Protein AF-A0A1Y2DV19-F1 (afdb_monomer)

Foldseek 3Di:
DDDDDPDDDDPVNDDDPVDDKDKAPKDWDWKWFFDPDPDTDIDTRDAAAADDDDPDDDDADFDAFKDFPAQVCVVVAAAADDDPDDWDWDWDDDPPDIDTDTPYHRGMDGQPPPHGDGRVCSVQVTWMKTWMWIDIPNDIDTDIDTFSHFYPDPPDPPDPDPDPDVDDDPDDPVGTDDDDD

Solvent-accessible surface area (backbone atoms only — not comparable to full-atom values): 12052 Å² total; per-residue (Å²): 134,84,89,77,83,88,77,84,88,54,80,86,73,65,73,87,82,82,73,88,73,64,81,40,79,75,38,84,75,53,32,30,29,69,50,98,59,99,57,96,42,74,42,76,77,48,75,54,52,71,64,72,81,71,96,59,95,72,88,76,63,67,40,67,46,82,43,65,76,30,66,71,32,56,79,54,77,67,67,77,68,68,96,90,56,94,78,51,69,49,79,47,77,57,91,96,44,76,46,78,47,67,67,54,24,46,17,60,46,70,45,50,100,86,57,86,89,52,41,50,68,70,65,58,85,65,65,23,36,42,33,33,37,31,32,44,86,93,42,80,45,80,50,75,47,79,39,67,17,28,51,79,66,87,86,58,79,91,66,96,63,92,71,86,61,101,61,82,83,84,70,60,81,88,33,58,37,85,84,86,118

Secondary structure (DSSP, 8-state):
----------GGG----------EEEEEEEEEEEE-SSS-EEESS--PPBP---SS--PPPPP-EEE-SSTTGGGS--S---TTS--EEEEEEETTEEEEEEE-----EEE-TT----SHHHH----EEEEEEEEETTEEEEEEEEE-EE---TTS---------SS-----GGGEE----

Sequence (181 aa):
MALTTMATISRRDMQDNGLIVNITDVKHLISYSWIKSSTPIIAVPDIPPKWFPPPVARRLPKDSGLVYIAQDAARHPESPLEPCSVFTINVEVVGSTVFFYRTETKTQELIAPREWKGFGHEFEKATHYWIVLYRFGGLSFIVRYKVDGYIDDINKPTGSKLVIREQGYDMPLGTTLEIKT

Organism: NCBI:txid1141098

Mean predicted aligned error: 12.0 Å

Nearest PDB structures (foldseek):
  5btb-assembly2_A  TM=5.711E-01  e=1.717E-01  Eremothecium gossypii ATCC 10895
  3fqj-assembly1_A  TM=5.302E-01  e=1.159E+00  Mus musculus
  5bud-assembly1_A  TM=7.674E-01  e=1.097E+00  Candida albicans SC5314
  6aix-assembly1_A  TM=5.514E-01  e=1.894E+00  Mus musculus
  6aiy-assembly1_A  TM=5.336E-01  e=2.775E+00  Mus musculus

Structure (mmCIF, N/CA/C/O backbone):
data_AF-A0A1Y2DV19-F1
#
_entry.id   AF-A0A1Y2DV19-F1
#
loop_
_atom_site.group_PDB
_atom_site.id
_atom_site.type_symbol
_atom_site.label_atom_id
_atom_site.label_alt_id
_atom_site.label_comp_id
_atom_site.label_asym_id
_atom_site.label_entity_id
_atom_site.label_seq_id
_atom_site.pdbx_PDB_ins_code
_atom_site.Cartn_x
_atom_site.Cartn_y
_atom_site.Cartn_z
_atom_site.occupancy
_atom_site.B_iso_or_equiv
_atom_site.auth_seq_id
_atom_site.auth_comp_id
_atom_site.auth_asym_id
_atom_site.auth_atom_id
_atom_site.pdbx_PDB_model_num
ATOM 1 N N . MET A 1 1 ? 4.002 23.051 21.636 1.00 47.72 1 MET A N 1
ATOM 2 C CA . MET A 1 1 ? 3.076 22.261 22.482 1.00 47.72 1 MET A CA 1
ATOM 3 C C . MET A 1 1 ? 3.789 20.976 22.874 1.00 47.72 1 MET A C 1
ATOM 5 O O . MET A 1 1 ? 4.628 20.537 22.097 1.00 47.72 1 MET A O 1
ATOM 9 N N . ALA A 1 2 ? 3.529 20.415 24.056 1.00 49.75 2 ALA A N 1
ATOM 10 C CA . ALA A 1 2 ? 4.116 19.131 24.450 1.00 49.75 2 ALA A CA 1
ATOM 11 C C . ALA A 1 2 ? 3.374 17.968 23.768 1.00 49.75 2 ALA A C 1
ATOM 13 O O . ALA A 1 2 ? 2.164 18.059 23.563 1.00 49.75 2 ALA A O 1
ATOM 14 N N . LEU A 1 3 ? 4.085 16.888 23.429 1.00 69.50 3 LEU A N 1
ATOM 15 C CA . LEU A 1 3 ? 3.451 15.646 22.985 1.00 69.50 3 LEU A CA 1
ATOM 16 C C . LEU A 1 3 ? 2.824 14.949 24.201 1.00 69.50 3 LEU A C 1
ATOM 18 O O . LEU A 1 3 ? 3.536 14.613 25.147 1.00 69.50 3 LEU A O 1
ATOM 22 N N . THR A 1 4 ? 1.516 14.698 24.162 1.00 81.69 4 THR A N 1
ATOM 23 C CA . THR A 1 4 ? 0.828 13.888 25.176 1.00 81.69 4 THR A CA 1
ATOM 24 C C . THR A 1 4 ? 0.645 12.472 24.646 1.00 81.69 4 THR A C 1
ATOM 26 O O . THR A 1 4 ? -0.155 12.242 23.740 1.00 81.69 4 THR A O 1
ATOM 29 N N . THR A 1 5 ? 1.367 11.508 25.214 1.00 86.19 5 THR A N 1
ATOM 30 C CA . THR A 1 5 ? 1.174 10.086 24.902 1.00 86.19 5 THR A CA 1
ATOM 31 C C . THR A 1 5 ? -0.173 9.617 25.449 1.00 86.19 5 THR A C 1
ATOM 33 O O . THR A 1 5 ? -0.350 9.549 26.662 1.00 86.19 5 THR A O 1
ATOM 36 N N . MET A 1 6 ? -1.122 9.278 24.570 1.00 86.50 6 MET A N 1
ATOM 37 C CA . MET A 1 6 ? -2.428 8.737 24.982 1.00 86.50 6 MET A CA 1
ATOM 38 C C . MET A 1 6 ? -2.334 7.300 25.507 1.00 86.50 6 MET A C 1
ATOM 40 O O . MET A 1 6 ? -2.987 6.956 26.486 1.00 86.50 6 MET A O 1
ATOM 44 N N . ALA A 1 7 ? -1.541 6.458 24.842 1.00 89.44 7 ALA A N 1
ATOM 45 C CA . ALA A 1 7 ? -1.328 5.064 25.203 1.00 89.44 7 ALA A CA 1
ATOM 46 C C . ALA A 1 7 ? 0.010 4.568 24.641 1.00 89.44 7 ALA A C 1
ATOM 48 O O . ALA A 1 7 ? 0.464 5.037 23.597 1.00 89.44 7 ALA A O 1
ATOM 49 N N . THR A 1 8 ? 0.596 3.576 25.308 1.00 89.56 8 THR A N 1
ATOM 50 C CA . THR A 1 8 ? 1.750 2.814 24.818 1.00 89.56 8 THR A CA 1
ATOM 51 C C . THR A 1 8 ? 1.345 1.349 24.790 1.00 89.56 8 THR A C 1
ATOM 53 O O . THR A 1 8 ? 0.963 0.813 25.825 1.00 89.56 8 THR A O 1
ATOM 56 N N . ILE A 1 9 ? 1.435 0.705 23.626 1.00 88.06 9 ILE A N 1
ATOM 57 C CA . ILE A 1 9 ? 1.154 -0.727 23.465 1.00 88.06 9 ILE A CA 1
ATOM 58 C C . ILE A 1 9 ? 2.495 -1.446 23.310 1.00 88.06 9 ILE A C 1
ATOM 60 O O . ILE A 1 9 ? 3.235 -1.193 22.358 1.00 88.06 9 ILE A O 1
ATOM 64 N N . SER A 1 10 ? 2.838 -2.327 24.247 1.00 88.06 10 SER A N 1
ATOM 65 C CA . SER A 1 10 ? 4.016 -3.185 24.150 1.00 88.06 10 SER A CA 1
ATOM 66 C C . SER A 1 10 ? 3.685 -4.477 23.409 1.00 88.06 10 SER A C 1
ATOM 68 O O . SER A 1 10 ? 2.596 -5.029 23.537 1.00 88.06 10 SER A O 1
ATOM 70 N N . ARG A 1 11 ? 4.681 -5.063 22.732 1.00 81.19 11 ARG A N 1
ATOM 71 C CA . ARG A 1 11 ? 4.589 -6.437 22.200 1.00 81.19 11 ARG A CA 1
ATOM 72 C C . ARG A 1 11 ? 4.214 -7.460 23.286 1.00 81.19 11 ARG A C 1
ATOM 74 O O . ARG A 1 11 ? 3.606 -8.471 22.972 1.00 81.19 11 ARG A O 1
ATOM 81 N N . ARG A 1 12 ? 4.573 -7.199 24.550 1.00 87.12 12 ARG A N 1
ATOM 82 C CA . ARG A 1 12 ? 4.234 -8.054 25.705 1.00 87.12 12 ARG A CA 1
ATOM 83 C C . ARG A 1 12 ? 2.754 -8.003 26.097 1.00 87.12 12 ARG A C 1
ATOM 85 O O . ARG A 1 12 ? 2.289 -8.928 26.750 1.00 87.12 12 ARG A O 1
ATOM 92 N N . ASP A 1 13 ? 2.039 -6.961 25.682 1.00 85.88 13 ASP A N 1
ATOM 93 C CA . ASP A 1 13 ? 0.615 -6.776 25.979 1.00 85.88 13 ASP A CA 1
ATOM 94 C C . ASP A 1 13 ? -0.268 -7.467 24.920 1.00 85.88 13 ASP A C 1
ATOM 96 O O . ASP A 1 13 ? -1.476 -7.609 25.097 1.00 85.88 13 ASP A O 1
ATOM 100 N N . MET A 1 14 ? 0.335 -7.922 23.814 1.00 79.94 14 MET A N 1
ATOM 101 C CA . MET A 1 14 ? -0.336 -8.664 22.749 1.00 79.94 14 MET A CA 1
ATOM 102 C C . MET A 1 14 ? -0.500 -10.134 23.150 1.00 79.94 14 MET A C 1
ATOM 104 O O . MET A 1 14 ? 0.421 -10.936 22.997 1.00 79.94 14 MET A O 1
ATOM 108 N N . GLN A 1 15 ? -1.684 -10.487 23.645 1.00 80.25 15 GLN A N 1
ATOM 109 C CA . GLN A 1 15 ? -2.084 -11.877 23.865 1.00 80.25 15 GLN A CA 1
ATOM 110 C C . GLN A 1 15 ? -2.788 -12.419 22.616 1.00 80.25 15 GLN A C 1
ATOM 112 O O . GLN A 1 15 ? -3.650 -11.749 22.044 1.00 80.25 15 GLN A O 1
ATOM 117 N N . ASP A 1 16 ? -2.423 -13.630 22.191 1.00 80.50 16 ASP A N 1
ATOM 118 C CA . ASP A 1 16 ? -3.201 -14.362 21.194 1.00 80.50 16 ASP A CA 1
ATOM 119 C C . ASP A 1 16 ? -4.417 -14.988 21.884 1.00 80.50 16 ASP A C 1
ATOM 121 O O . ASP A 1 16 ? -4.298 -15.935 22.661 1.00 80.50 16 ASP A O 1
ATOM 125 N N . ASN A 1 17 ? -5.594 -14.432 21.603 1.00 79.88 17 ASN A N 1
ATOM 126 C CA . ASN A 1 17 ? -6.862 -14.900 22.159 1.00 79.88 17 ASN A CA 1
ATOM 127 C C . ASN A 1 17 ? -7.439 -16.113 21.397 1.00 79.88 17 ASN A C 1
ATOM 129 O O . ASN A 1 17 ? -8.574 -16.505 21.662 1.00 79.88 17 ASN A O 1
ATOM 133 N N . GLY A 1 18 ? -6.724 -16.666 20.406 1.00 78.81 18 GLY A N 1
ATOM 134 C CA . GLY A 1 18 ? -7.198 -17.769 19.560 1.00 78.81 18 GLY A CA 1
ATOM 135 C C . GLY A 1 18 ? -8.369 -17.396 18.640 1.00 78.81 18 GLY A C 1
ATOM 136 O O . GLY A 1 18 ? -8.990 -18.267 18.030 1.00 78.81 18 GLY A O 1
ATOM 137 N N . LEU A 1 19 ? -8.700 -16.104 18.545 1.00 82.06 19 LEU A N 1
ATOM 138 C CA . LEU A 1 19 ? -9.787 -15.596 17.716 1.00 82.06 19 LEU A CA 1
ATOM 139 C C . LEU A 1 19 ? -9.355 -15.575 16.249 1.00 82.06 19 LEU A C 1
ATOM 141 O O . LEU A 1 19 ? -8.609 -14.698 15.817 1.00 82.06 19 LEU A O 1
ATOM 145 N N . ILE A 1 20 ? -9.874 -16.520 15.466 1.00 84.69 20 ILE A N 1
ATOM 146 C CA . ILE A 1 20 ? -9.698 -16.532 14.013 1.00 84.69 20 ILE A CA 1
ATOM 147 C C . ILE A 1 20 ? -10.530 -15.392 13.415 1.00 84.69 20 ILE A C 1
ATOM 149 O O . ILE A 1 20 ? -11.759 -15.459 13.362 1.00 84.69 20 ILE A O 1
ATOM 153 N N . VAL A 1 21 ? -9.851 -14.340 12.957 1.00 88.12 21 VAL A N 1
ATOM 154 C CA . VAL A 1 21 ? -10.462 -13.200 12.267 1.00 88.12 21 VAL A CA 1
ATOM 155 C C . VAL A 1 21 ? -10.082 -13.250 10.792 1.00 88.12 21 VAL A C 1
ATOM 157 O O . VAL A 1 21 ? -8.914 -13.111 10.439 1.00 88.12 21 VAL A O 1
ATOM 160 N N . ASN A 1 22 ? -11.082 -13.403 9.926 1.00 91.56 22 ASN A N 1
ATOM 161 C CA . ASN A 1 22 ? -10.891 -13.427 8.478 1.00 91.56 22 ASN A CA 1
ATOM 162 C C . ASN A 1 22 ? -11.196 -12.061 7.851 1.00 91.56 22 ASN A C 1
ATOM 164 O O . ASN A 1 22 ? -12.029 -11.301 8.349 1.00 91.56 22 ASN A O 1
ATOM 168 N N . ILE A 1 23 ? -10.548 -11.785 6.719 1.00 92.19 23 ILE A N 1
ATOM 169 C CA . ILE A 1 23 ? -10.943 -10.706 5.810 1.00 92.19 23 ILE A CA 1
ATOM 170 C C . ILE A 1 23 ? -12.165 -11.179 5.011 1.00 92.19 23 ILE A C 1
ATOM 172 O O . ILE A 1 23 ? -12.154 -12.276 4.451 1.00 92.19 23 ILE A O 1
ATOM 176 N N . THR A 1 24 ? -13.217 -10.362 4.952 1.00 91.12 24 THR A N 1
ATOM 177 C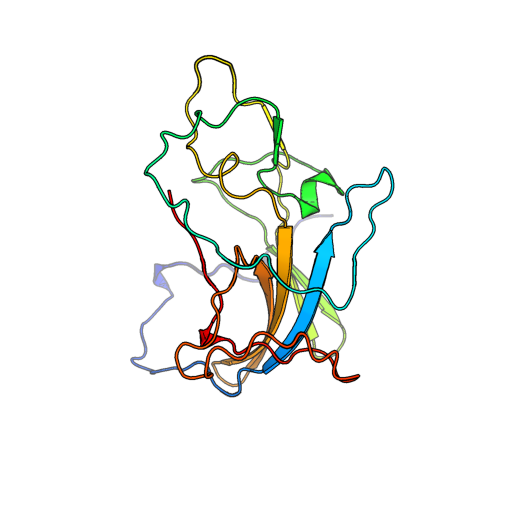 CA . THR A 1 24 ? -14.462 -10.655 4.221 1.00 91.12 24 THR A CA 1
ATOM 178 C C . THR A 1 24 ? -14.937 -9.449 3.408 1.00 91.12 24 THR A C 1
ATOM 180 O O . THR A 1 24 ? -14.397 -8.3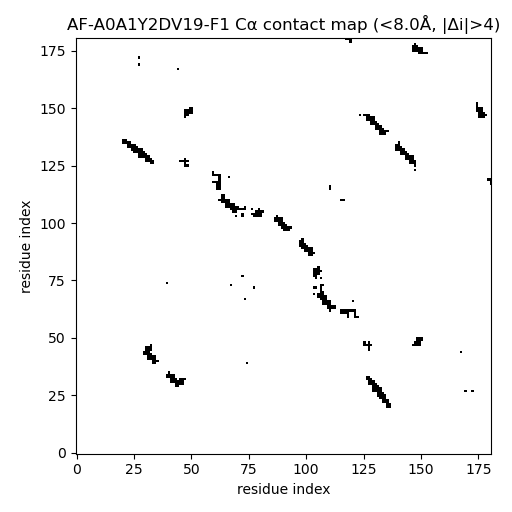50 3.534 1.00 91.12 24 THR A O 1
ATOM 183 N N . ASP A 1 25 ? -15.942 -9.652 2.549 1.00 89.62 25 ASP A N 1
ATOM 184 C CA . ASP A 1 25 ? -16.596 -8.603 1.749 1.00 89.62 25 ASP A CA 1
ATOM 185 C C . ASP A 1 25 ? -15.633 -7.704 0.948 1.00 89.62 25 ASP A C 1
ATOM 187 O O . ASP A 1 25 ? -15.861 -6.499 0.821 1.00 89.62 25 ASP A O 1
ATOM 191 N N . VAL A 1 26 ? -14.558 -8.290 0.406 1.00 89.12 26 VAL A N 1
ATOM 192 C CA . VAL A 1 26 ? -13.564 -7.566 -0.398 1.00 89.12 26 VAL A CA 1
ATOM 193 C C . VAL A 1 26 ? -14.200 -7.068 -1.697 1.00 89.12 26 VAL A C 1
ATOM 195 O O . VAL A 1 26 ? -14.756 -7.848 -2.469 1.00 89.12 26 VAL A O 1
ATOM 198 N N . LYS A 1 27 ? -14.099 -5.763 -1.946 1.00 87.06 27 LYS A N 1
ATOM 199 C CA . LYS A 1 27 ? -14.622 -5.074 -3.129 1.00 87.06 27 LYS A CA 1
ATOM 200 C C . LYS A 1 27 ? -13.565 -4.133 -3.682 1.00 87.06 27 LYS A C 1
ATOM 202 O O . LYS A 1 27 ? -13.013 -3.321 -2.941 1.00 87.06 27 LYS A O 1
ATOM 207 N N . HIS A 1 28 ? -13.326 -4.200 -4.985 1.00 85.81 28 HIS A N 1
ATOM 208 C CA . HIS A 1 28 ? -12.630 -3.132 -5.693 1.00 85.81 28 HIS A CA 1
ATOM 209 C C . HIS A 1 28 ? -13.517 -1.876 -5.689 1.00 85.81 28 HIS A C 1
ATOM 211 O O . HIS A 1 28 ? -14.715 -1.974 -5.955 1.00 85.81 28 HIS A O 1
ATOM 217 N N . LEU A 1 29 ? -12.953 -0.717 -5.337 1.00 86.88 29 LEU A N 1
ATOM 218 C CA . LEU A 1 29 ? -13.653 0.569 -5.418 1.00 86.88 29 LEU A CA 1
ATOM 219 C C . LEU A 1 29 ? -13.214 1.354 -6.650 1.00 86.88 29 LEU A C 1
ATOM 221 O O . LEU A 1 29 ? -14.052 1.818 -7.417 1.00 86.88 29 LEU A O 1
ATOM 225 N N . ILE A 1 30 ? -11.902 1.548 -6.800 1.00 86.38 30 ILE A N 1
ATOM 226 C CA . ILE A 1 30 ? -11.328 2.381 -7.853 1.00 86.38 30 ILE A CA 1
ATOM 227 C C . ILE A 1 30 ? -9.840 2.075 -8.039 1.00 86.38 30 ILE A C 1
ATOM 229 O O . ILE A 1 30 ? -9.131 1.746 -7.085 1.00 86.38 30 ILE A O 1
ATOM 233 N N . SER A 1 31 ? -9.374 2.244 -9.270 1.00 88.12 31 SER A N 1
ATOM 234 C CA . SER A 1 31 ? -7.997 2.036 -9.702 1.00 88.12 31 SER A CA 1
ATOM 235 C C . SER A 1 31 ? -7.458 3.298 -10.373 1.00 88.12 31 SER A C 1
ATOM 237 O O . SER A 1 31 ? -8.201 4.010 -11.053 1.00 88.12 31 SER A O 1
ATOM 239 N N . TYR A 1 32 ? -6.173 3.601 -10.189 1.00 87.88 32 TYR A N 1
ATOM 240 C CA . TYR A 1 32 ? -5.553 4.781 -10.790 1.00 87.88 32 TYR A CA 1
ATOM 241 C C . TYR A 1 32 ? -4.045 4.623 -11.008 1.00 87.88 32 TYR A C 1
ATOM 243 O O . TYR A 1 32 ? -3.380 3.851 -10.318 1.00 87.88 32 TYR A O 1
ATOM 251 N N . SER A 1 33 ? -3.488 5.408 -11.930 1.00 86.06 33 SER A N 1
ATOM 252 C CA . SER A 1 33 ? -2.035 5.516 -12.139 1.00 86.06 33 SER A CA 1
ATOM 253 C C . SER A 1 33 ? -1.565 6.961 -12.044 1.00 86.06 33 SER A C 1
ATOM 255 O O . SER A 1 33 ? -2.317 7.893 -12.329 1.00 86.06 33 SER A O 1
ATOM 257 N N . TRP A 1 34 ? -0.292 7.158 -11.704 1.00 81.25 34 TRP A N 1
ATOM 258 C CA . TRP A 1 34 ? 0.362 8.461 -11.831 1.00 81.25 34 TRP A CA 1
ATOM 259 C C . TRP A 1 34 ? 0.781 8.731 -13.282 1.00 81.25 34 TRP A C 1
ATOM 261 O O . TRP A 1 34 ? 1.546 7.962 -13.863 1.00 81.25 34 TRP A O 1
ATOM 271 N N . ILE A 1 35 ? 0.363 9.866 -13.847 1.00 80.56 35 ILE A N 1
ATOM 272 C CA . ILE A 1 35 ? 0.880 10.351 -15.132 1.00 80.56 35 ILE A CA 1
ATOM 273 C C . ILE A 1 35 ? 2.204 11.086 -14.888 1.00 80.56 35 ILE A C 1
ATOM 275 O O . ILE A 1 35 ? 2.317 11.928 -13.995 1.00 80.56 35 ILE A O 1
ATOM 279 N N . LYS A 1 36 ? 3.224 10.791 -15.702 1.00 76.12 36 LYS A N 1
ATOM 280 C CA . LYS A 1 36 ? 4.523 11.476 -15.645 1.00 76.12 36 LYS A CA 1
ATOM 281 C C . LYS A 1 36 ? 4.417 12.882 -16.253 1.00 76.12 36 LYS A C 1
ATOM 283 O O . LYS A 1 36 ? 4.607 13.061 -17.451 1.00 76.12 36 LYS A O 1
ATOM 288 N N . SER A 1 37 ? 4.126 13.863 -15.405 1.00 76.81 37 SER A N 1
ATOM 289 C CA . SER A 1 37 ? 4.025 15.295 -15.720 1.00 76.81 37 SER A CA 1
ATOM 290 C C . SER A 1 37 ? 4.827 16.122 -14.701 1.00 76.81 37 SER A C 1
ATOM 292 O O . SER A 1 37 ? 5.221 15.608 -13.653 1.00 76.81 37 SER A O 1
ATOM 294 N N . SER A 1 38 ? 5.089 17.398 -15.005 1.00 79.12 38 SER A N 1
ATOM 295 C CA . SER A 1 38 ? 5.632 18.371 -14.040 1.00 79.12 38 SER A CA 1
ATOM 296 C C . SER A 1 38 ? 4.633 18.709 -12.928 1.00 79.12 38 SER A C 1
ATOM 298 O O . SER A 1 38 ? 5.033 19.094 -11.832 1.00 79.12 38 SER A O 1
ATOM 300 N N . THR A 1 39 ? 3.340 18.536 -13.199 1.00 78.69 39 THR A N 1
ATOM 301 C CA . THR A 1 39 ? 2.250 18.601 -12.223 1.00 78.69 39 THR A CA 1
ATOM 302 C C . THR A 1 39 ? 1.820 17.190 -11.803 1.00 78.69 39 THR A C 1
ATOM 304 O O . THR A 1 39 ? 1.791 16.287 -12.643 1.00 78.69 39 THR A O 1
ATOM 307 N N . PRO A 1 40 ? 1.462 16.955 -10.528 1.00 81.69 40 PRO A N 1
ATOM 308 C CA . PRO A 1 40 ? 0.944 15.663 -10.088 1.00 81.69 40 PRO A CA 1
ATOM 309 C C . PRO A 1 40 ? -0.455 15.428 -10.678 1.00 81.69 40 PRO A C 1
ATOM 311 O O . PRO A 1 40 ? -1.425 16.059 -10.267 1.00 81.69 40 PRO A O 1
ATOM 314 N N . ILE A 1 41 ? -0.557 14.519 -11.651 1.00 82.06 41 ILE A N 1
ATOM 315 C CA . ILE A 1 41 ? -1.814 14.138 -12.311 1.00 82.06 41 ILE A CA 1
ATOM 316 C C . ILE A 1 41 ? -2.033 12.633 -12.131 1.00 82.06 41 ILE A C 1
ATOM 318 O O . ILE A 1 41 ? -1.115 11.841 -12.355 1.00 82.06 41 ILE A O 1
ATOM 322 N N . ILE A 1 42 ? -3.25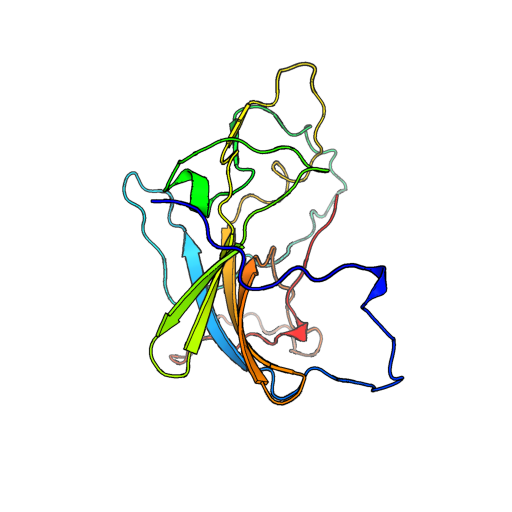5 12.244 -11.764 1.00 84.94 42 ILE A N 1
ATOM 323 C CA . ILE A 1 42 ? -3.705 10.848 -11.723 1.00 84.94 42 ILE A CA 1
ATOM 324 C C . ILE A 1 42 ? -4.649 10.546 -12.895 1.00 84.94 42 ILE A C 1
ATOM 326 O O . ILE A 1 42 ? -5.472 11.383 -13.261 1.00 84.94 42 ILE A O 1
ATOM 330 N N . ALA A 1 43 ? -4.532 9.352 -13.474 1.00 83.62 43 ALA A N 1
ATOM 331 C CA . ALA A 1 43 ? -5.479 8.803 -14.445 1.00 83.62 43 ALA A CA 1
ATOM 332 C C . ALA A 1 43 ? -6.504 7.924 -13.716 1.00 83.62 43 ALA A C 1
ATOM 334 O O . ALA A 1 43 ? -6.098 7.044 -12.959 1.00 83.62 43 ALA A O 1
ATOM 335 N N . VAL A 1 44 ? -7.804 8.166 -13.920 1.00 84.06 44 VAL A N 1
ATOM 336 C CA . VAL A 1 44 ? -8.894 7.490 -13.195 1.00 84.06 44 VAL A CA 1
ATOM 337 C C . VAL A 1 44 ? -10.099 7.236 -14.124 1.00 84.06 44 VAL A C 1
ATOM 339 O O . VAL A 1 44 ? -10.580 8.197 -14.727 1.00 84.06 44 VAL A O 1
ATOM 342 N N . PRO A 1 45 ? -10.646 6.005 -14.200 1.00 79.88 45 PRO A N 1
ATOM 343 C CA . PRO A 1 45 ? -10.002 4.761 -13.790 1.00 79.88 45 PRO A CA 1
ATOM 344 C C . PRO A 1 45 ? -8.811 4.446 -14.707 1.00 79.88 45 PRO A C 1
ATOM 346 O O . PRO A 1 45 ? -8.769 4.889 -15.854 1.00 79.88 45 PRO A O 1
ATOM 349 N N . ASP A 1 46 ? -7.870 3.644 -14.223 1.00 79.75 46 ASP A N 1
ATOM 350 C CA . ASP A 1 46 ? -6.820 3.052 -15.063 1.00 79.75 46 ASP A CA 1
ATOM 351 C C . ASP A 1 46 ? -6.672 1.550 -14.765 1.00 79.75 46 ASP A C 1
ATOM 353 O O . ASP A 1 46 ? -7.295 1.033 -13.836 1.00 79.75 46 ASP A O 1
ATOM 357 N N . ILE A 1 47 ? -5.864 0.833 -15.539 1.00 77.56 47 ILE A N 1
ATOM 358 C CA . ILE A 1 47 ? -5.659 -0.617 -15.430 1.00 77.56 47 ILE A CA 1
ATOM 359 C C . ILE A 1 47 ? -4.156 -0.882 -15.204 1.00 77.56 47 ILE A C 1
ATOM 361 O O . ILE A 1 47 ? -3.334 -0.217 -15.838 1.00 77.56 47 ILE A O 1
ATOM 365 N N . PRO A 1 48 ? -3.754 -1.833 -14.331 1.00 80.44 48 PRO A N 1
ATOM 366 C CA . PRO A 1 48 ? -2.338 -2.167 -14.162 1.00 80.44 48 PRO A CA 1
ATOM 367 C C . PRO A 1 48 ? -1.731 -2.666 -15.484 1.00 80.44 48 PRO A C 1
ATOM 369 O O . PRO A 1 48 ? -2.463 -3.111 -16.372 1.00 80.44 48 PRO A O 1
ATOM 372 N N . PRO A 1 49 ? -0.399 -2.634 -15.662 1.00 81.12 49 PRO A N 1
ATOM 373 C CA . PRO A 1 49 ? 0.211 -3.166 -16.874 1.00 81.12 49 PRO A CA 1
ATOM 374 C C . PRO A 1 49 ? -0.083 -4.667 -17.000 1.00 81.12 49 PRO A C 1
ATOM 376 O O . PRO A 1 49 ? -0.017 -5.427 -16.031 1.00 81.12 49 PRO A O 1
ATOM 379 N N . LYS A 1 50 ? -0.379 -5.122 -18.217 1.00 82.31 50 LYS A N 1
ATOM 380 C CA . LYS A 1 50 ? -0.505 -6.556 -18.475 1.00 82.31 50 LYS A CA 1
ATOM 381 C C . LYS A 1 50 ? 0.867 -7.208 -18.366 1.00 82.31 50 LYS A C 1
ATOM 383 O O . LYS A 1 50 ? 1.797 -6.810 -19.068 1.00 82.31 50 LYS A O 1
ATOM 388 N N . TRP A 1 51 ? 0.981 -8.226 -17.524 1.00 81.44 51 TRP A N 1
ATOM 389 C CA . TRP A 1 51 ? 2.185 -9.030 -17.427 1.00 81.44 51 TRP A CA 1
ATOM 390 C C . TRP A 1 51 ? 2.406 -9.789 -18.735 1.00 81.44 51 TRP A C 1
ATOM 392 O O . TRP A 1 51 ? 1.562 -10.568 -19.183 1.00 81.44 51 TRP A O 1
ATOM 402 N N . PHE A 1 52 ? 3.563 -9.552 -19.347 1.00 79.62 52 PHE A N 1
ATOM 403 C CA . PHE A 1 52 ? 4.004 -10.242 -20.548 1.00 79.62 52 PHE A CA 1
ATOM 404 C C . PHE A 1 52 ? 5.434 -10.745 -20.314 1.00 79.62 52 PHE A C 1
ATOM 406 O O . PHE A 1 52 ? 6.376 -9.949 -20.390 1.00 79.62 52 PHE A O 1
ATOM 413 N N . PRO A 1 53 ? 5.624 -12.036 -19.984 1.00 78.81 53 PRO A N 1
ATOM 414 C CA . PRO A 1 53 ? 6.952 -12.564 -19.715 1.00 78.81 53 PRO A CA 1
ATOM 415 C C . PRO A 1 53 ? 7.810 -12.491 -20.989 1.00 78.81 53 PRO A C 1
ATOM 417 O O . PRO A 1 53 ? 7.325 -12.821 -22.076 1.00 78.81 53 PRO A O 1
ATOM 420 N N . PRO A 1 54 ? 9.087 -12.077 -20.898 1.00 77.25 54 PRO A N 1
ATOM 421 C CA . PRO A 1 54 ? 9.958 -12.045 -22.064 1.00 77.25 54 PRO A CA 1
ATOM 422 C C . PRO A 1 54 ? 10.152 -13.473 -22.613 1.00 77.25 54 PRO A C 1
ATOM 424 O O . PRO A 1 54 ? 10.425 -14.387 -21.836 1.00 77.25 54 PRO A O 1
ATOM 427 N N . PRO A 1 55 ? 10.078 -13.687 -23.943 1.00 79.75 55 PRO A N 1
ATOM 428 C CA . PRO A 1 55 ? 10.138 -15.027 -24.544 1.00 79.75 55 PRO A CA 1
ATOM 429 C C . PRO A 1 55 ? 11.514 -15.702 -24.418 1.00 79.75 55 PRO A C 1
ATOM 431 O O . PRO A 1 55 ? 11.656 -16.886 -24.705 1.00 79.75 55 PRO A O 1
ATOM 434 N N . VAL A 1 56 ? 12.537 -14.947 -24.011 1.00 86.00 56 VAL A N 1
ATOM 435 C CA . VAL A 1 56 ? 13.895 -15.424 -23.743 1.00 86.00 56 VAL A CA 1
ATOM 436 C C . VAL A 1 56 ? 14.358 -14.795 -22.435 1.00 86.00 56 VAL A C 1
ATOM 438 O O . VAL A 1 56 ? 14.186 -13.589 -22.235 1.00 86.00 56 VAL A O 1
ATOM 441 N N . ALA A 1 57 ? 14.974 -15.595 -21.562 1.00 83.75 57 ALA A N 1
ATOM 442 C CA . ALA A 1 57 ? 15.559 -15.112 -20.318 1.00 83.75 57 ALA A CA 1
ATOM 443 C C . ALA A 1 57 ? 16.581 -13.994 -20.595 1.00 83.75 57 ALA A C 1
ATOM 445 O O . ALA A 1 57 ? 17.527 -14.165 -21.365 1.00 83.75 57 ALA A O 1
ATOM 446 N N . ARG A 1 58 ? 16.389 -12.837 -19.956 1.00 80.75 58 ARG A N 1
ATOM 447 C CA . ARG A 1 58 ? 17.279 -11.675 -20.058 1.00 80.75 58 ARG A CA 1
ATOM 448 C C . ARG A 1 58 ? 17.844 -11.340 -18.68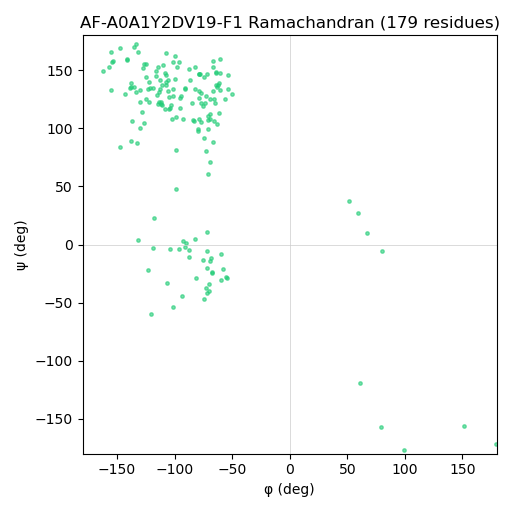8 1.00 80.75 58 ARG A C 1
ATOM 450 O O . ARG A 1 58 ? 17.108 -11.267 -17.710 1.00 80.75 58 ARG A O 1
ATOM 457 N N . ARG A 1 59 ? 19.151 -11.085 -18.633 1.00 83.00 59 ARG A N 1
ATOM 458 C CA . ARG A 1 59 ? 19.795 -10.525 -17.445 1.00 83.00 59 ARG A CA 1
ATOM 459 C C . ARG A 1 59 ? 19.449 -9.041 -17.352 1.00 83.00 59 ARG A C 1
ATOM 461 O O . ARG A 1 59 ? 19.788 -8.283 -18.258 1.00 83.00 59 ARG A O 1
ATOM 468 N N . LEU A 1 60 ? 18.791 -8.645 -16.269 1.00 80.81 60 LEU A N 1
ATOM 469 C CA . LEU A 1 60 ? 18.472 -7.247 -15.994 1.00 80.81 60 LEU A CA 1
ATOM 470 C C . LEU A 1 60 ? 19.743 -6.466 -15.604 1.00 80.81 60 LEU A C 1
ATOM 472 O O . LEU A 1 60 ? 20.645 -7.041 -14.975 1.00 80.81 60 LEU A O 1
ATOM 476 N N . PRO A 1 61 ? 19.843 -5.171 -15.956 1.00 81.75 61 PRO A N 1
ATOM 477 C CA . PRO A 1 61 ? 20.806 -4.278 -15.325 1.00 81.75 61 PRO A CA 1
ATOM 478 C C . PRO A 1 61 ? 20.462 -4.128 -13.838 1.00 81.75 61 PRO A C 1
ATOM 480 O O . PRO A 1 61 ? 19.296 -4.193 -13.462 1.00 81.75 61 PRO A O 1
ATOM 483 N N . LYS A 1 62 ? 21.478 -3.932 -12.990 1.00 84.75 62 LYS A N 1
ATOM 484 C CA . LYS A 1 62 ? 21.255 -3.564 -11.582 1.00 84.75 62 LYS A CA 1
ATOM 485 C C . LYS A 1 62 ? 20.514 -2.228 -11.516 1.00 84.75 62 LYS A C 1
ATOM 487 O O . LYS A 1 62 ? 20.793 -1.352 -12.337 1.00 84.75 62 LYS A O 1
ATOM 492 N N . ASP A 1 63 ? 19.672 -2.059 -10.501 1.00 82.31 63 ASP A N 1
ATOM 493 C CA . ASP A 1 63 ? 19.066 -0.762 -10.197 1.00 82.31 63 ASP A CA 1
ATOM 494 C C . ASP A 1 63 ? 20.166 0.306 -10.047 1.00 82.31 63 ASP A C 1
ATOM 496 O O . ASP A 1 63 ? 21.197 0.066 -9.409 1.00 82.31 63 ASP A O 1
ATOM 500 N N . SER A 1 64 ? 19.982 1.469 -10.676 1.00 79.62 64 SER A N 1
ATOM 501 C CA . SER A 1 64 ? 20.980 2.545 -10.693 1.00 79.62 64 SER A CA 1
ATOM 502 C C . SER A 1 64 ? 20.335 3.916 -10.896 1.00 79.62 64 SER A C 1
ATOM 504 O O . SER A 1 64 ? 19.235 4.025 -11.436 1.00 79.62 64 SER A O 1
ATOM 506 N N . GLY A 1 65 ? 21.028 4.978 -10.477 1.00 80.12 65 GLY A N 1
ATOM 507 C CA . GLY A 1 65 ? 20.512 6.341 -10.586 1.00 80.12 65 GLY A CA 1
ATOM 508 C C . GLY A 1 65 ? 19.503 6.682 -9.486 1.00 80.12 65 GLY A C 1
ATOM 509 O O . GLY A 1 65 ? 19.548 6.123 -8.391 1.00 80.12 65 GLY A O 1
ATOM 510 N N . LEU A 1 66 ? 18.643 7.664 -9.756 1.00 70.88 66 LEU A N 1
ATOM 511 C CA . LEU A 1 66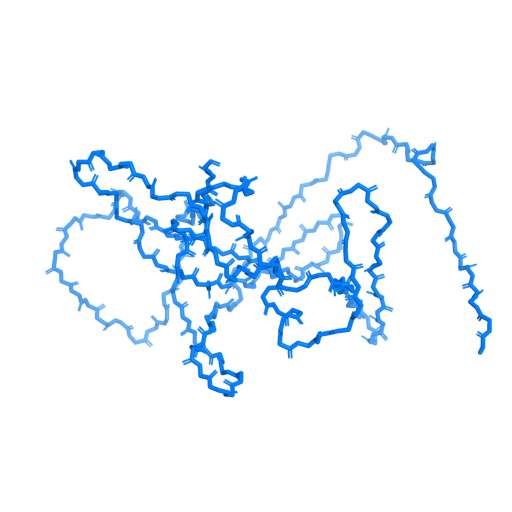 ? 17.675 8.175 -8.786 1.00 70.88 66 LEU A CA 1
ATOM 512 C C . LEU A 1 66 ? 16.419 7.295 -8.776 1.00 70.88 66 LEU A C 1
ATOM 514 O O . LEU A 1 66 ? 15.605 7.362 -9.700 1.00 70.88 66 LEU A O 1
ATOM 518 N N . VAL A 1 67 ? 16.257 6.499 -7.723 1.00 70.25 67 VAL A N 1
ATOM 519 C CA . VAL A 1 67 ? 15.068 5.674 -7.485 1.00 70.25 67 VAL A CA 1
ATOM 520 C C . VAL A 1 67 ? 14.145 6.324 -6.459 1.00 70.25 67 VAL A C 1
ATOM 522 O O . VAL A 1 67 ? 14.556 7.145 -5.639 1.00 70.25 67 VAL A O 1
ATOM 525 N N . TYR A 1 68 ? 12.869 5.955 -6.504 1.00 63.94 68 TYR A N 1
ATOM 526 C CA . TYR A 1 68 ? 11.853 6.441 -5.579 1.00 63.94 68 TYR A CA 1
ATOM 527 C C . TYR A 1 68 ? 11.553 5.373 -4.527 1.00 63.94 68 TYR A C 1
ATOM 529 O O . TYR A 1 68 ? 10.873 4.400 -4.842 1.00 63.94 68 TYR A O 1
ATOM 537 N N . ILE A 1 69 ? 11.997 5.580 -3.283 1.00 61.84 69 ILE A N 1
ATOM 538 C CA . ILE A 1 69 ? 11.658 4.691 -2.156 1.00 61.84 69 ILE A CA 1
ATOM 539 C C . ILE A 1 69 ? 10.173 4.839 -1.788 1.00 61.84 69 ILE A C 1
ATOM 541 O O . ILE A 1 69 ? 9.493 3.852 -1.523 1.00 61.84 69 ILE A O 1
ATOM 545 N N . ALA A 1 70 ? 9.652 6.070 -1.803 1.00 60.41 70 ALA A N 1
ATOM 546 C CA . ALA A 1 70 ? 8.259 6.369 -1.482 1.00 60.41 70 ALA A CA 1
ATOM 547 C C . ALA A 1 70 ? 7.708 7.412 -2.466 1.00 60.41 70 ALA A C 1
ATOM 549 O O . ALA A 1 70 ? 7.790 8.617 -2.237 1.00 60.41 70 ALA A O 1
ATOM 550 N N . GLN A 1 71 ? 7.146 6.948 -3.587 1.00 60.56 71 GLN A N 1
ATOM 551 C CA . GLN A 1 71 ? 6.719 7.802 -4.709 1.00 60.56 71 GLN A CA 1
ATOM 552 C C . GLN A 1 71 ? 5.665 8.862 -4.362 1.00 60.56 71 GLN A C 1
ATOM 554 O O . GLN A 1 71 ? 5.642 9.921 -4.991 1.00 60.56 71 GLN A O 1
ATOM 559 N N . ASP A 1 72 ? 4.789 8.598 -3.393 1.00 56.72 72 ASP A N 1
ATOM 560 C CA . ASP A 1 72 ? 3.785 9.577 -2.967 1.00 56.72 72 ASP A CA 1
ATOM 561 C C . ASP A 1 72 ? 4.429 10.689 -2.129 1.00 56.72 72 ASP A C 1
ATOM 563 O O . ASP A 1 72 ? 4.254 11.869 -2.424 1.00 56.72 72 ASP A O 1
ATOM 567 N N . ALA A 1 73 ? 5.271 10.320 -1.159 1.00 51.41 73 ALA A N 1
ATOM 568 C CA . ALA A 1 73 ? 6.043 11.275 -0.367 1.00 51.41 73 ALA A CA 1
ATOM 569 C C . ALA A 1 73 ? 7.104 12.008 -1.209 1.00 51.41 73 ALA A C 1
ATOM 571 O O . ALA A 1 73 ? 7.460 13.142 -0.923 1.00 51.41 73 ALA A O 1
ATOM 572 N N . ALA A 1 74 ? 7.568 11.448 -2.327 1.00 53.16 74 ALA A N 1
ATOM 573 C CA . ALA A 1 74 ? 8.501 12.156 -3.212 1.00 53.16 74 ALA A CA 1
ATOM 574 C C . ALA A 1 74 ? 7.859 13.339 -3.942 1.00 53.16 74 ALA A C 1
ATOM 576 O O . ALA A 1 74 ? 8.561 14.189 -4.485 1.00 53.16 74 ALA A O 1
ATOM 577 N N . ARG A 1 75 ? 6.525 13.401 -3.927 1.00 58.16 75 ARG A N 1
ATOM 578 C CA . ARG A 1 75 ? 5.735 14.547 -4.376 1.00 58.16 75 ARG A CA 1
ATOM 579 C C . ARG A 1 75 ? 5.330 15.468 -3.202 1.00 58.16 75 ARG A C 1
ATOM 581 O O . ARG A 1 75 ? 4.778 16.529 -3.461 1.00 58.16 75 ARG A O 1
ATOM 588 N N . HIS A 1 76 ? 5.647 15.100 -1.949 1.00 49.41 76 HIS A N 1
ATOM 589 C CA . HIS A 1 76 ? 5.396 15.834 -0.690 1.00 49.41 76 HIS A CA 1
ATOM 590 C C . HIS A 1 76 ? 6.520 15.579 0.365 1.00 49.41 76 HIS A C 1
ATOM 592 O O . HIS A 1 76 ? 6.384 14.690 1.208 1.00 49.41 76 HIS A O 1
ATOM 598 N N . PRO A 1 77 ? 7.652 16.315 0.317 1.00 45.91 77 PRO A N 1
ATOM 599 C CA . PRO A 1 77 ? 8.973 15.771 0.690 1.00 45.91 77 PRO A CA 1
ATOM 600 C C . PRO A 1 77 ? 9.525 16.081 2.111 1.00 45.91 77 PRO A C 1
ATOM 602 O O . PRO A 1 77 ? 10.689 16.460 2.229 1.00 45.91 77 PRO A O 1
ATOM 605 N N . GLU A 1 78 ? 8.769 15.931 3.207 1.00 47.16 78 GLU A N 1
ATOM 606 C CA . GLU A 1 78 ? 9.276 16.299 4.557 1.00 47.16 78 GLU A CA 1
ATOM 607 C C . GLU A 1 78 ? 9.900 15.128 5.396 1.00 47.16 78 GLU A C 1
ATOM 609 O O . GLU A 1 78 ? 9.173 14.230 5.820 1.00 47.16 78 GLU A O 1
ATOM 614 N N . SER A 1 79 ? 11.222 15.212 5.737 1.00 49.53 79 SER A N 1
ATOM 615 C CA . SER A 1 79 ? 12.062 14.395 6.702 1.00 49.53 79 SER A CA 1
ATOM 616 C C . SER A 1 79 ? 12.978 13.245 6.113 1.00 49.53 79 SER A C 1
ATOM 618 O O . SER A 1 79 ? 13.097 13.201 4.898 1.00 49.53 79 SER A O 1
ATOM 620 N N . PRO A 1 80 ? 13.742 12.382 6.869 1.00 52.41 80 PRO A N 1
ATOM 621 C CA . PRO A 1 80 ? 14.494 11.186 6.347 1.00 52.41 80 PRO A CA 1
ATOM 622 C C . PRO A 1 80 ? 14.267 9.782 7.046 1.00 52.41 80 PRO A C 1
ATOM 624 O O . PRO A 1 80 ? 13.940 9.727 8.230 1.00 52.41 80 PRO A O 1
ATOM 627 N N . LEU A 1 81 ? 14.420 8.635 6.329 1.00 50.59 81 LEU A N 1
ATOM 628 C CA . LEU A 1 81 ? 14.193 7.198 6.741 1.00 50.59 81 LEU A CA 1
ATOM 629 C C . LEU A 1 81 ? 15.492 6.366 6.950 1.00 50.59 81 LEU A C 1
ATOM 631 O O . LEU A 1 81 ? 16.512 6.719 6.365 1.00 50.59 81 LEU A O 1
ATOM 635 N N . GLU A 1 82 ? 15.383 5.188 7.614 1.00 40.78 82 GLU A N 1
ATOM 636 C CA . GLU A 1 82 ? 16.121 3.910 7.352 1.00 40.78 82 GLU A CA 1
ATOM 637 C C . GLU A 1 82 ? 15.316 2.650 7.862 1.00 40.78 82 GLU A C 1
ATOM 639 O O . GLU A 1 82 ? 14.363 2.822 8.617 1.00 40.78 82 GLU A O 1
ATOM 644 N N . PRO A 1 83 ? 15.626 1.376 7.490 1.00 49.84 83 PRO A N 1
ATOM 645 C CA . PRO A 1 83 ? 14.656 0.249 7.526 1.00 49.84 83 PRO A CA 1
ATOM 646 C C . PRO A 1 83 ? 14.508 -0.616 8.800 1.00 49.84 83 PRO A C 1
ATOM 648 O O . PRO A 1 83 ? 13.730 -1.566 8.782 1.00 49.84 83 PRO A O 1
ATOM 651 N N . CYS A 1 84 ? 15.226 -0.346 9.893 1.00 43.38 84 CYS A N 1
ATOM 652 C CA . CYS A 1 84 ? 14.980 -0.990 11.204 1.00 43.38 84 CYS A CA 1
ATOM 653 C C . CYS A 1 84 ? 14.582 0.055 12.264 1.00 43.38 84 CYS A C 1
ATOM 655 O O . CYS A 1 84 ? 14.809 -0.117 13.461 1.00 43.38 84 CYS A O 1
ATOM 657 N N . SER A 1 85 ? 14.061 1.200 11.812 1.00 53.12 85 SER A N 1
ATOM 658 C CA . SER A 1 85 ? 13.803 2.357 12.660 1.00 53.12 85 SER A CA 1
ATOM 659 C C . SER A 1 85 ? 12.340 2.474 13.071 1.00 53.12 85 SER A C 1
ATOM 661 O O . SER A 1 85 ? 11.426 1.940 12.442 1.00 53.12 85 SER A O 1
ATOM 663 N N . VAL A 1 86 ? 12.134 3.265 14.122 1.00 65.81 86 VAL A N 1
ATOM 664 C CA . VAL A 1 86 ? 10.830 3.819 14.487 1.00 65.81 86 VAL A CA 1
ATOM 665 C C . VAL A 1 86 ? 10.207 4.481 13.253 1.00 65.81 86 VAL A C 1
ATOM 667 O O . VAL A 1 86 ? 10.863 5.280 12.583 1.00 65.81 86 VAL A O 1
ATOM 670 N N . PHE A 1 87 ? 8.953 4.143 12.959 1.00 73.56 87 PHE A N 1
ATOM 671 C CA . PHE A 1 87 ? 8.134 4.800 11.945 1.00 73.56 87 PHE A CA 1
ATOM 672 C C . PHE A 1 87 ? 6.954 5.503 12.620 1.00 73.56 87 PHE A C 1
ATOM 674 O O . PHE A 1 87 ? 6.482 5.065 13.670 1.00 73.56 87 PHE A O 1
ATOM 681 N N . THR A 1 88 ? 6.448 6.563 11.992 1.00 82.19 88 THR A N 1
ATOM 682 C CA . THR A 1 88 ? 5.281 7.307 12.480 1.00 82.19 88 THR A CA 1
ATOM 683 C C . THR A 1 88 ? 4.111 7.103 11.530 1.00 82.19 88 THR A C 1
ATOM 685 O O . THR A 1 88 ? 4.210 7.409 10.342 1.00 82.19 88 THR A O 1
ATOM 688 N N . ILE A 1 89 ? 2.993 6.606 12.059 1.00 86.44 89 ILE A N 1
ATOM 689 C CA . ILE A 1 89 ? 1.684 6.688 11.406 1.00 86.44 89 ILE A CA 1
ATOM 690 C C . ILE A 1 89 ? 0.918 7.799 12.114 1.00 86.44 89 ILE A C 1
ATOM 692 O O . ILE A 1 89 ? 0.701 7.726 13.322 1.00 86.44 89 ILE A O 1
ATOM 696 N N . ASN A 1 90 ? 0.526 8.822 11.363 1.00 88.94 90 ASN A N 1
ATOM 697 C CA . ASN A 1 90 ? -0.394 9.837 11.850 1.00 88.94 90 ASN A CA 1
ATOM 698 C C . ASN A 1 90 ? -1.815 9.282 11.793 1.00 88.94 90 ASN A C 1
ATOM 700 O O . ASN A 1 90 ? -2.153 8.488 10.908 1.00 88.94 90 ASN A O 1
ATOM 704 N N . VAL A 1 91 ? -2.628 9.714 12.750 1.00 90.88 91 VAL A N 1
ATOM 705 C CA . VAL A 1 91 ? -4.008 9.270 12.915 1.00 90.88 91 VAL A CA 1
ATOM 706 C C . VAL A 1 91 ? -4.892 10.505 12.995 1.00 90.88 91 VAL A C 1
ATOM 708 O O . VAL A 1 91 ? -4.798 11.270 13.952 1.00 90.88 91 VAL A O 1
ATOM 711 N N . GLU A 1 92 ? -5.751 10.690 11.999 1.00 92.56 92 GLU A N 1
ATOM 712 C CA . GLU A 1 92 ? -6.743 11.767 11.971 1.00 92.56 92 GLU A CA 1
ATOM 713 C C . GLU A 1 92 ? -8.150 11.177 12.079 1.00 92.56 92 GLU A C 1
ATOM 715 O O . GLU A 1 92 ? -8.481 10.203 11.404 1.00 92.56 92 GLU A O 1
ATOM 720 N N . VAL A 1 93 ? -8.991 11.758 12.937 1.00 93.25 93 VAL A N 1
ATOM 721 C CA . VAL A 1 93 ? -10.368 11.297 13.161 1.00 93.25 93 VAL A CA 1
ATOM 722 C C . VAL A 1 93 ? -11.339 12.330 12.605 1.00 93.25 93 VAL A C 1
ATOM 724 O O . VAL A 1 93 ? -11.358 13.475 13.054 1.00 93.25 93 VAL A O 1
ATOM 727 N N . VAL A 1 94 ? -12.170 11.919 11.647 1.00 95.31 94 VAL A N 1
ATOM 728 C CA . VAL A 1 94 ? -13.199 12.761 11.025 1.00 95.31 94 VAL A CA 1
ATOM 729 C C . VAL A 1 94 ? -14.543 12.046 11.132 1.00 95.31 94 VAL A C 1
ATOM 731 O O . VAL A 1 94 ? -14.815 11.073 10.426 1.00 95.31 94 VAL A O 1
ATOM 734 N N . GLY A 1 95 ? -15.393 12.514 12.049 1.00 95.00 95 GLY A N 1
ATOM 735 C CA . GLY A 1 95 ? -16.660 11.855 12.368 1.00 95.00 95 GLY A CA 1
ATOM 736 C C . GLY A 1 95 ? -16.432 10.435 12.898 1.00 95.00 95 GLY A C 1
ATOM 737 O O . GLY A 1 95 ? -15.775 10.254 13.917 1.00 95.00 95 GLY A O 1
ATOM 738 N N . SER A 1 96 ? -16.969 9.432 12.201 1.00 93.19 96 SER A N 1
ATOM 739 C CA . SER A 1 96 ? -16.782 8.006 12.513 1.00 93.19 96 SER A CA 1
ATOM 740 C C . SER A 1 96 ? -15.612 7.345 11.769 1.00 93.19 96 SER A C 1
ATOM 742 O O . SER A 1 96 ? -15.442 6.131 11.872 1.00 93.19 96 SER A O 1
ATOM 744 N N . THR A 1 97 ? -14.845 8.101 10.981 1.00 94.06 97 THR A N 1
ATOM 745 C CA . THR A 1 97 ? -13.775 7.578 10.120 1.00 94.06 97 THR A CA 1
ATOM 746 C C . THR A 1 97 ? -12.408 7.945 10.683 1.00 94.06 97 THR A C 1
ATOM 748 O O . THR A 1 97 ? -12.185 9.082 11.098 1.00 94.06 97 THR A O 1
ATOM 751 N N . VAL A 1 98 ? -11.482 6.986 10.663 1.00 95.06 98 VAL A N 1
ATOM 752 C CA . VAL A 1 98 ? -10.090 7.177 11.081 1.00 95.06 98 VAL A CA 1
ATOM 753 C C . VAL A 1 98 ? -9.179 7.031 9.867 1.00 95.06 98 VAL A C 1
ATOM 755 O O . VAL A 1 98 ? -9.186 5.995 9.202 1.00 95.06 98 VAL A O 1
ATOM 758 N N . PHE A 1 99 ? -8.397 8.067 9.584 1.00 93.94 99 PHE A N 1
ATOM 759 C CA . PHE A 1 99 ? -7.392 8.083 8.530 1.00 93.94 99 PHE A CA 1
ATOM 760 C C . PHE A 1 99 ? -6.030 7.730 9.116 1.00 93.94 99 PHE A C 1
ATOM 762 O O . PHE A 1 99 ? -5.567 8.371 10.057 1.00 93.94 99 PHE A O 1
ATOM 769 N N . PHE A 1 100 ? -5.384 6.726 8.528 1.00 92.19 100 PHE A N 1
ATOM 770 C CA . PHE A 1 100 ? -4.019 6.324 8.849 1.00 92.19 100 PHE A CA 1
ATOM 771 C C . PHE A 1 100 ? -3.122 6.652 7.660 1.00 92.19 100 PHE A C 1
ATOM 773 O O . PHE A 1 100 ? -3.333 6.131 6.564 1.00 92.19 100 PHE A O 1
ATOM 780 N N . TYR A 1 101 ? -2.103 7.481 7.869 1.00 86.69 101 TYR A N 1
ATOM 781 C CA . TYR A 1 101 ? -1.086 7.751 6.855 1.00 86.69 101 TYR A CA 1
ATOM 782 C C . TYR A 1 101 ? 0.298 7.798 7.493 1.00 86.69 101 TYR A C 1
ATOM 784 O O . TYR A 1 101 ? 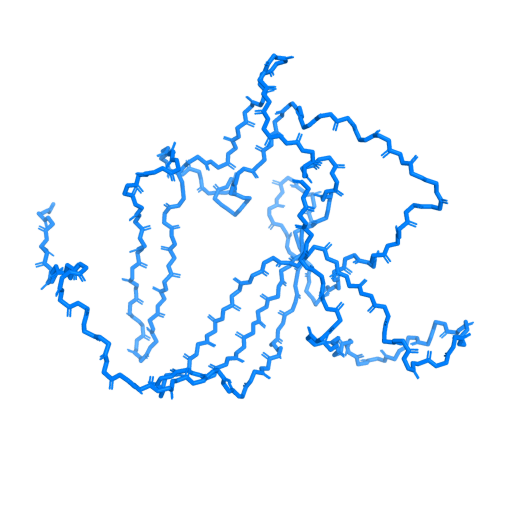0.507 8.382 8.556 1.00 86.69 101 TYR A O 1
ATOM 792 N N . ARG A 1 102 ? 1.260 7.138 6.850 1.00 83.62 102 ARG A N 1
ATOM 793 C CA . ARG A 1 102 ? 2.646 7.101 7.314 1.00 83.62 102 ARG A CA 1
ATOM 794 C C . ARG A 1 102 ? 3.343 8.403 6.933 1.00 83.62 102 ARG A C 1
ATOM 796 O O . ARG A 1 102 ? 3.284 8.800 5.772 1.00 83.62 102 ARG A O 1
ATOM 803 N N . THR A 1 103 ? 4.043 9.026 7.880 1.00 72.50 103 THR A N 1
ATOM 804 C CA . THR A 1 103 ? 5.087 9.991 7.522 1.00 72.50 103 THR A CA 1
ATOM 805 C C . THR A 1 103 ? 6.240 9.181 6.946 1.00 72.50 103 THR A C 1
ATOM 807 O O . THR A 1 103 ? 6.988 8.547 7.692 1.00 72.50 103 THR A O 1
ATOM 810 N N . GLU A 1 104 ? 6.333 9.138 5.620 1.00 67.25 104 GLU A N 1
ATOM 811 C CA . GLU A 1 104 ? 7.507 8.614 4.931 1.00 67.25 104 GLU A CA 1
ATOM 812 C C . GLU A 1 104 ? 8.524 9.718 4.755 1.00 67.25 104 GLU A C 1
ATOM 814 O O . GLU A 1 104 ? 8.176 10.869 4.508 1.00 67.25 104 GLU A O 1
ATOM 819 N N . THR A 1 105 ? 9.784 9.345 4.914 1.00 57.44 105 THR A N 1
ATOM 820 C CA . THR A 1 105 ? 10.811 10.325 5.212 1.00 57.44 105 THR A CA 1
ATOM 821 C C . THR A 1 105 ? 11.908 10.319 4.127 1.00 57.44 105 THR A C 1
ATOM 823 O O . THR A 1 105 ? 11.982 11.288 3.385 1.00 57.44 105 THR A O 1
ATOM 826 N N . LYS A 1 106 ? 12.654 9.236 3.826 1.00 59.75 106 LYS A N 1
ATOM 827 C CA . LYS A 1 106 ? 13.347 9.190 2.506 1.00 59.75 106 LYS A CA 1
ATOM 828 C C . LYS A 1 106 ? 12.349 8.859 1.409 1.00 59.75 106 LYS A C 1
ATOM 830 O O . LYS A 1 106 ? 11.725 7.802 1.414 1.00 59.75 106 LYS A O 1
ATOM 835 N N . THR A 1 107 ? 12.250 9.759 0.446 1.00 59.72 107 THR A N 1
ATOM 836 C CA . THR A 1 107 ? 11.259 9.686 -0.627 1.00 59.72 107 THR A CA 1
ATOM 837 C C . THR A 1 107 ? 11.886 9.288 -1.964 1.00 59.72 107 THR A C 1
ATOM 839 O O . THR A 1 107 ? 11.304 8.523 -2.738 1.00 59.72 107 THR A O 1
ATOM 842 N N . GLN A 1 108 ? 13.130 9.718 -2.173 1.00 64.75 108 GLN A N 1
ATOM 843 C CA . GLN A 1 108 ? 14.043 9.297 -3.227 1.00 64.75 108 GLN A CA 1
ATOM 844 C C . GLN A 1 108 ? 15.369 8.840 -2.612 1.00 64.75 108 GLN A C 1
ATOM 846 O O . GLN A 1 108 ? 15.758 9.294 -1.534 1.00 64.75 108 GLN A O 1
ATOM 851 N N . GLU A 1 109 ? 16.085 7.984 -3.330 1.00 72.25 109 GLU A N 1
ATOM 852 C CA . GLU A 1 109 ? 17.466 7.616 -3.041 1.00 72.25 109 GLU A CA 1
ATOM 853 C C . GLU A 1 109 ? 18.263 7.569 -4.344 1.00 72.25 109 GLU A C 1
ATOM 855 O O . GLU A 1 109 ? 17.779 7.114 -5.379 1.00 72.25 109 GLU A O 1
ATOM 860 N N . LEU A 1 110 ? 19.493 8.076 -4.301 1.00 75.94 110 LEU A N 1
ATOM 861 C CA . LEU A 1 110 ? 20.436 7.952 -5.402 1.00 75.94 110 LEU A CA 1
ATOM 862 C C . LEU A 1 110 ? 21.273 6.698 -5.164 1.00 75.94 110 LEU A C 1
ATOM 864 O O . LEU A 1 110 ? 22.142 6.711 -4.297 1.00 75.94 110 LEU A O 1
ATOM 868 N N . ILE A 1 111 ? 21.046 5.647 -5.951 1.00 76.25 111 ILE A N 1
ATOM 869 C CA . ILE A 1 111 ? 21.878 4.443 -5.902 1.00 76.25 111 ILE A CA 1
ATOM 870 C C . ILE A 1 111 ? 23.237 4.801 -6.500 1.00 76.25 111 ILE A C 1
ATOM 872 O O . ILE A 1 111 ? 23.355 5.053 -7.706 1.00 76.25 111 ILE A O 1
ATOM 876 N N . ALA A 1 112 ? 24.270 4.842 -5.658 1.00 74.94 112 ALA A N 1
ATOM 877 C CA . ALA A 1 112 ? 25.613 5.183 -6.111 1.00 74.94 112 ALA A CA 1
ATOM 878 C C . ALA A 1 112 ? 26.171 4.098 -7.064 1.00 74.94 112 ALA A C 1
ATOM 880 O O . ALA A 1 112 ? 25.851 2.921 -6.902 1.00 74.94 112 ALA A O 1
ATOM 881 N N . PRO A 1 113 ? 27.086 4.412 -8.008 1.00 71.56 113 PRO A N 1
ATOM 882 C CA . PRO A 1 113 ? 27.569 3.451 -9.020 1.00 71.56 113 PRO A CA 1
ATOM 883 C C . PRO A 1 113 ? 28.256 2.168 -8.506 1.00 71.56 113 PRO A C 1
ATOM 885 O O . PRO A 1 113 ? 28.597 1.293 -9.301 1.00 71.56 113 PRO A O 1
ATOM 888 N N . ARG A 1 114 ? 28.523 2.064 -7.198 1.00 73.75 114 ARG A N 1
ATOM 889 C CA . ARG A 1 114 ? 29.095 0.880 -6.526 1.00 73.75 114 ARG A CA 1
ATOM 890 C C . ARG A 1 114 ? 28.175 0.282 -5.459 1.00 73.75 114 ARG A C 1
ATOM 892 O O . ARG A 1 114 ? 28.524 -0.730 -4.860 1.00 73.75 114 ARG A O 1
ATOM 899 N N . GLU A 1 115 ? 27.032 0.905 -5.217 1.00 78.19 115 GLU A N 1
ATOM 900 C CA . GLU A 1 115 ? 26.015 0.435 -4.290 1.00 78.19 115 GLU A CA 1
ATOM 901 C C . GLU A 1 115 ? 25.139 -0.624 -4.972 1.00 78.19 115 GLU A C 1
ATOM 903 O O . GLU A 1 115 ? 25.011 -0.660 -6.198 1.00 78.19 115 GLU A O 1
ATOM 908 N N . TRP A 1 116 ? 24.564 -1.535 -4.192 1.00 76.69 116 TRP A N 1
ATOM 909 C CA . TRP A 1 116 ? 23.658 -2.556 -4.705 1.00 76.69 116 TRP A CA 1
ATOM 910 C C . TRP A 1 116 ? 22.387 -2.582 -3.863 1.00 76.69 116 TRP A C 1
ATOM 912 O O . TRP A 1 116 ? 22.456 -2.761 -2.650 1.00 76.69 116 TRP A O 1
ATOM 922 N N . LYS A 1 117 ? 21.245 -2.393 -4.531 1.00 74.81 117 LYS A N 1
ATOM 923 C CA . LYS A 1 117 ? 19.909 -2.347 -3.915 1.00 74.81 117 LYS A CA 1
ATOM 924 C C . LYS A 1 117 ? 18.929 -3.370 -4.503 1.00 74.81 117 LYS A C 1
ATOM 926 O O . LYS A 1 117 ? 17.982 -3.732 -3.819 1.00 74.81 117 LYS A O 1
ATOM 931 N N . GLY A 1 118 ? 19.161 -3.858 -5.727 1.00 80.19 118 GLY A N 1
ATOM 932 C CA . GLY A 1 118 ? 18.308 -4.863 -6.366 1.00 80.19 118 GLY A CA 1
ATOM 933 C C . GLY A 1 118 ? 18.294 -4.791 -7.895 1.00 80.19 118 GLY A C 1
ATOM 934 O O . GLY A 1 118 ? 19.244 -4.303 -8.520 1.00 80.19 118 GLY A O 1
ATOM 935 N N . PHE A 1 119 ? 17.208 -5.320 -8.462 1.00 79.31 119 PHE A N 1
ATOM 936 C CA . PHE A 1 119 ? 16.837 -5.275 -9.886 1.00 79.31 119 PHE A CA 1
ATOM 937 C C . PHE A 1 119 ? 15.368 -4.842 -10.094 1.00 79.31 119 PHE A C 1
ATOM 939 O O . PHE A 1 119 ? 14.867 -4.884 -11.219 1.00 79.31 119 PHE A O 1
ATOM 946 N N . GLY A 1 120 ? 14.657 -4.502 -9.012 1.00 73.88 120 GLY A N 1
ATOM 947 C CA . GLY A 1 120 ? 13.206 -4.307 -9.017 1.00 73.88 120 GLY A CA 1
ATOM 948 C C . GLY A 1 120 ? 12.788 -3.014 -9.710 1.00 73.88 120 GLY A C 1
ATOM 949 O O . GLY A 1 120 ? 11.825 -3.009 -10.469 1.00 73.88 120 GLY A O 1
ATOM 950 N N . HIS A 1 121 ? 13.551 -1.930 -9.548 1.00 71.31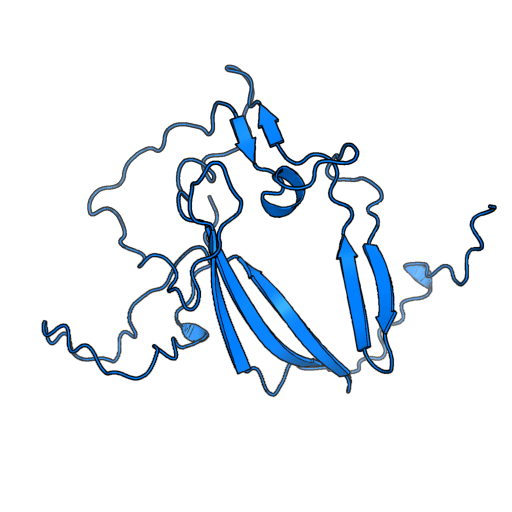 121 HIS A N 1
ATOM 951 C CA . HIS A 1 121 ? 13.231 -0.639 -10.170 1.00 71.31 121 HIS A CA 1
ATOM 952 C C . HIS A 1 121 ? 13.435 -0.666 -11.692 1.00 71.31 121 HIS A C 1
ATOM 954 O O . HIS A 1 121 ? 12.685 -0.039 -12.442 1.00 71.31 121 HIS A O 1
ATOM 960 N N . GLU A 1 122 ? 14.426 -1.421 -12.171 1.00 72.50 122 GLU A N 1
ATOM 961 C CA . GLU A 1 122 ? 14.623 -1.660 -13.603 1.00 72.50 122 GLU A CA 1
ATOM 962 C C . GLU A 1 122 ? 13.614 -2.654 -14.204 1.00 72.50 122 GLU A C 1
ATOM 964 O O . GLU A 1 122 ? 13.466 -2.713 -15.428 1.00 72.50 122 GLU A O 1
ATOM 969 N N . PHE A 1 123 ? 12.879 -3.388 -13.369 1.00 70.56 123 PHE A N 1
ATOM 970 C CA . PHE A 1 123 ? 11.820 -4.306 -13.782 1.00 70.56 123 PHE A CA 1
ATOM 971 C C . PHE A 1 123 ? 10.428 -3.644 -13.770 1.00 70.56 123 PHE A C 1
ATOM 973 O O . PHE A 1 123 ? 9.667 -3.763 -14.731 1.00 70.56 123 PHE A O 1
ATOM 980 N N . GLU A 1 124 ? 10.110 -2.887 -12.720 1.00 71.31 124 GLU A N 1
ATOM 981 C CA . GLU A 1 124 ? 8.792 -2.305 -12.441 1.00 71.31 124 GLU A CA 1
ATOM 982 C C . GLU A 1 124 ? 8.706 -0.833 -12.878 1.00 71.31 124 GLU A C 1
ATOM 984 O O . GLU A 1 124 ? 8.829 0.099 -12.083 1.00 71.31 124 GLU A O 1
ATOM 989 N N . LYS A 1 125 ? 8.471 -0.596 -14.175 1.00 67.00 125 LYS A N 1
ATOM 990 C CA . LYS A 1 125 ? 8.455 0.773 -14.743 1.00 67.00 125 LYS A CA 1
ATOM 991 C C . LYS A 1 125 ? 7.087 1.465 -14.745 1.00 67.00 125 LY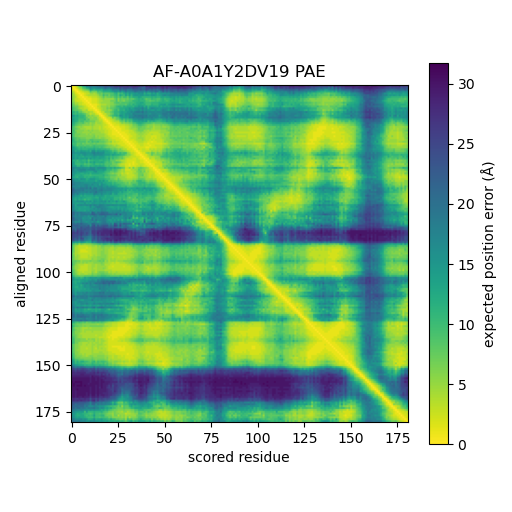S A C 1
ATOM 993 O O . LYS A 1 125 ? 6.997 2.616 -15.168 1.00 67.00 125 LYS A O 1
ATOM 998 N N . ALA A 1 126 ? 6.038 0.786 -14.284 1.00 65.69 126 ALA A N 1
ATOM 999 C CA . ALA A 1 126 ? 4.677 1.308 -14.186 1.00 65.69 126 ALA A CA 1
ATOM 1000 C C . ALA A 1 126 ? 4.219 1.374 -12.723 1.00 65.69 126 ALA A C 1
ATOM 1002 O O . ALA A 1 126 ? 4.647 0.587 -11.883 1.00 65.69 126 ALA A O 1
ATOM 1003 N N . THR A 1 127 ? 3.355 2.339 -12.418 1.00 73.25 127 THR A N 1
ATOM 1004 C CA . THR A 1 127 ? 2.999 2.704 -11.042 1.00 73.25 127 THR A CA 1
ATOM 1005 C C . THR A 1 127 ? 1.487 2.823 -10.933 1.00 73.25 127 THR A C 1
ATOM 1007 O O . THR A 1 127 ? 0.921 3.899 -11.155 1.00 73.25 127 THR A O 1
ATOM 1010 N N . HIS A 1 128 ? 0.855 1.687 -10.652 1.00 84.94 128 HIS A N 1
ATOM 1011 C CA . HIS A 1 128 ? -0.590 1.527 -10.604 1.00 84.94 128 HIS A CA 1
ATOM 1012 C C . HIS A 1 128 ? -1.056 1.240 -9.175 1.00 84.94 128 HIS A C 1
ATOM 1014 O O . HIS A 1 128 ? -0.387 0.513 -8.442 1.00 84.94 128 HIS A O 1
ATOM 1020 N N . TYR A 1 129 ? -2.195 1.806 -8.782 1.00 87.38 129 TYR A N 1
ATOM 1021 C CA . TYR A 1 129 ? -2.738 1.726 -7.430 1.00 87.38 129 TYR A CA 1
ATOM 1022 C C . TYR A 1 129 ? -4.200 1.310 -7.454 1.00 87.38 129 TYR A C 1
ATOM 1024 O O . TYR A 1 129 ? -5.006 1.887 -8.183 1.00 87.38 129 TYR A O 1
ATOM 1032 N N . TRP A 1 130 ? -4.551 0.350 -6.605 1.00 88.56 130 TRP A N 1
ATOM 1033 C CA . TRP A 1 130 ? -5.934 -0.044 -6.347 1.00 88.56 130 TRP A CA 1
ATOM 1034 C C . TRP A 1 130 ? -6.369 0.431 -4.973 1.00 88.56 130 TRP A C 1
ATOM 1036 O O . TRP A 1 130 ? -5.576 0.451 -4.031 1.00 88.56 130 TRP A O 1
ATOM 1046 N N . ILE A 1 131 ? -7.647 0.782 -4.862 1.00 89.88 131 ILE A N 1
ATOM 1047 C CA . ILE A 1 131 ? -8.333 1.032 -3.601 1.00 89.88 131 ILE A CA 1
ATOM 1048 C C . ILE A 1 131 ? -9.405 -0.043 -3.435 1.00 89.88 131 ILE A C 1
ATOM 1050 O O . ILE A 1 131 ? -10.311 -0.173 -4.262 1.00 89.88 131 ILE A O 1
ATOM 1054 N N . VAL A 1 132 ? -9.303 -0.804 -2.349 1.00 90.06 132 VAL A N 1
ATOM 1055 C CA . VAL A 1 132 ? -10.248 -1.860 -1.980 1.00 90.06 132 VAL A CA 1
ATOM 1056 C C . VAL A 1 132 ? -10.950 -1.527 -0.671 1.00 90.06 132 VAL A C 1
ATOM 1058 O O . VAL A 1 132 ? -10.357 -0.958 0.243 1.00 90.06 132 VAL A O 1
ATOM 1061 N N . LEU A 1 133 ? -12.215 -1.920 -0.583 1.00 92.44 133 LEU A N 1
ATOM 1062 C CA . LEU A 1 133 ? -12.995 -1.977 0.647 1.00 92.44 133 LEU A CA 1
ATOM 1063 C C . LEU A 1 133 ? -13.039 -3.431 1.119 1.00 92.44 133 LEU A C 1
ATOM 1065 O O . LEU A 1 133 ? -13.325 -4.312 0.314 1.00 92.44 133 LEU A O 1
ATOM 1069 N N . TYR A 1 134 ? -12.813 -3.692 2.401 1.00 93.25 134 TYR A N 1
ATOM 1070 C CA . TYR A 1 134 ? -13.059 -5.004 3.005 1.00 93.25 134 TYR A CA 1
ATOM 1071 C C . TYR A 1 134 ? -13.491 -4.881 4.467 1.00 93.25 134 TYR A C 1
ATOM 1073 O O . TYR A 1 134 ? -13.400 -3.812 5.076 1.00 93.25 134 TYR A O 1
ATOM 1081 N N . ARG A 1 135 ? -13.962 -5.984 5.050 1.00 94.00 135 ARG A N 1
ATOM 1082 C CA . ARG A 1 135 ? -14.261 -6.099 6.481 1.00 94.00 135 ARG A CA 1
ATOM 1083 C C . ARG A 1 135 ? -13.234 -6.971 7.187 1.00 94.00 135 ARG A C 1
ATOM 1085 O O . ARG A 1 135 ? -12.815 -7.995 6.654 1.00 94.00 135 ARG A O 1
ATOM 1092 N N . PHE A 1 136 ? -12.844 -6.564 8.389 1.00 92.94 136 PHE A N 1
ATOM 1093 C CA . PHE A 1 136 ? -11.925 -7.303 9.254 1.00 92.94 136 PHE A CA 1
ATOM 1094 C C . PHE A 1 136 ? -12.174 -6.913 10.715 1.00 92.94 136 PHE A C 1
ATOM 1096 O O . PHE A 1 136 ? -12.308 -5.732 11.025 1.00 92.94 136 PHE A O 1
ATOM 1103 N N . GLY A 1 137 ? -12.278 -7.889 11.621 1.00 89.56 137 GLY A N 1
ATOM 1104 C CA . GLY A 1 137 ? -12.444 -7.632 13.062 1.00 89.56 137 GLY A CA 1
ATOM 1105 C C . GLY A 1 137 ? -13.688 -6.814 13.443 1.00 89.56 137 GLY A C 1
ATOM 1106 O O . GLY A 1 137 ? -13.659 -6.089 14.430 1.00 89.56 137 GLY A O 1
ATOM 1107 N N . GLY A 1 138 ? -14.759 -6.870 12.642 1.00 90.44 138 GLY A N 1
ATOM 1108 C CA . GLY A 1 138 ? -15.963 -6.042 12.819 1.00 90.44 138 GLY A CA 1
ATOM 1109 C C . GLY A 1 138 ? -15.849 -4.606 12.285 1.00 90.44 138 GLY A C 1
ATOM 1110 O O . GLY A 1 138 ? -16.847 -3.891 12.250 1.00 90.44 138 GLY A O 1
ATOM 1111 N N . LEU A 1 139 ? -14.669 -4.193 11.816 1.00 93.50 139 LEU A N 1
ATOM 1112 C CA . LEU A 1 139 ? -14.416 -2.888 11.208 1.00 93.50 139 LEU A CA 1
ATOM 1113 C C . LEU A 1 139 ? -14.486 -2.971 9.676 1.00 93.50 139 LEU A C 1
ATOM 1115 O O . LEU A 1 139 ? -14.298 -4.035 9.081 1.00 93.50 139 LEU A O 1
ATOM 1119 N N . SER A 1 140 ? -14.740 -1.829 9.034 1.00 95.00 140 SER A N 1
ATOM 1120 C CA . SER A 1 140 ? -14.641 -1.669 7.577 1.00 95.00 140 SER A CA 1
ATOM 1121 C C . SER A 1 140 ? -13.375 -0.888 7.238 1.00 95.00 140 SER A C 1
ATOM 1123 O O . SER A 1 140 ? -13.164 0.199 7.770 1.00 95.00 140 SER A O 1
ATOM 1125 N N . PHE A 1 141 ? -12.547 -1.437 6.357 1.00 95.06 141 PHE A N 1
ATOM 1126 C CA . PHE A 1 141 ? -11.268 -0.871 5.943 1.00 95.06 141 PHE A CA 1
ATOM 1127 C C . PHE A 1 141 ? -11.320 -0.465 4.476 1.00 95.06 141 PHE A C 1
ATOM 1129 O O . PHE A 1 141 ? -11.698 -1.271 3.628 1.00 95.06 141 PHE A O 1
ATOM 1136 N N . ILE A 1 142 ? -10.888 0.760 4.178 1.00 95.25 142 ILE A N 1
ATOM 1137 C CA . ILE A 1 142 ? -10.532 1.182 2.822 1.00 95.25 142 ILE A CA 1
ATOM 1138 C C . ILE A 1 142 ? -9.007 1.209 2.762 1.00 95.25 142 ILE A C 1
ATOM 1140 O O . ILE A 1 142 ? -8.374 1.961 3.502 1.00 95.25 142 ILE A O 1
ATOM 1144 N N . VAL A 1 143 ? -8.415 0.374 1.910 1.00 92.06 143 VAL A N 1
ATOM 1145 C CA . VAL A 1 143 ? -6.960 0.233 1.779 1.00 92.06 143 VAL A CA 1
ATOM 1146 C C . VAL A 1 143 ? -6.546 0.490 0.345 1.00 92.06 143 VAL A C 1
ATOM 1148 O O . VAL A 1 143 ? -7.136 -0.043 -0.594 1.00 92.06 143 VAL A O 1
ATOM 1151 N N . ARG A 1 144 ? -5.495 1.293 0.190 1.00 91.19 144 ARG A N 1
ATOM 1152 C CA . ARG A 1 144 ? -4.827 1.543 -1.083 1.00 91.19 144 ARG A CA 1
ATOM 1153 C C . ARG A 1 144 ? -3.491 0.808 -1.121 1.00 91.19 144 ARG A C 1
ATOM 1155 O O . ARG A 1 144 ? -2.703 0.953 -0.189 1.00 91.19 144 ARG A O 1
ATOM 1162 N N . TYR A 1 145 ? -3.211 0.100 -2.210 1.00 86.75 145 TYR A N 1
ATOM 1163 C CA . TYR A 1 145 ? -1.949 -0.612 -2.429 1.00 86.75 145 TYR A CA 1
ATOM 1164 C C . TYR A 1 145 ? -1.493 -0.505 -3.892 1.00 86.75 145 TYR A C 1
ATOM 1166 O O . TYR A 1 145 ? -2.290 -0.169 -4.770 1.00 86.75 145 TYR A O 1
ATOM 1174 N N . LYS A 1 146 ? -0.196 -0.731 -4.141 1.00 84.69 146 LYS A N 1
ATOM 1175 C CA . LYS A 1 146 ? 0.391 -0.793 -5.490 1.00 84.69 146 LYS A CA 1
ATOM 1176 C C . LYS A 1 146 ? 0.087 -2.156 -6.118 1.00 84.69 146 LYS A C 1
ATOM 1178 O O . LYS A 1 146 ? 0.031 -3.149 -5.405 1.00 84.69 146 LYS A O 1
ATOM 1183 N N . VAL A 1 147 ? -0.099 -2.191 -7.434 1.00 84.25 147 VAL A N 1
ATOM 1184 C CA . VAL A 1 147 ? -0.242 -3.424 -8.222 1.00 84.25 147 VAL A CA 1
ATOM 1185 C C . VAL A 1 147 ? 0.807 -3.410 -9.330 1.00 84.25 147 VAL A C 1
ATOM 1187 O O . VAL A 1 147 ? 0.854 -2.461 -10.116 1.00 84.25 147 VAL A O 1
ATOM 1190 N N . ASP A 1 148 ? 1.634 -4.453 -9.406 1.00 83.81 148 ASP A N 1
ATOM 1191 C CA . ASP A 1 148 ? 2.763 -4.509 -10.348 1.00 83.81 148 ASP A CA 1
ATOM 1192 C C . ASP A 1 148 ? 2.334 -4.917 -11.755 1.00 83.81 148 ASP A C 1
ATOM 1194 O O . ASP A 1 148 ? 2.948 -4.512 -12.741 1.00 83.81 148 ASP A O 1
ATOM 1198 N N . GLY A 1 149 ? 1.260 -5.700 -11.856 1.00 83.81 149 GLY A N 1
ATOM 1199 C CA . GLY A 1 149 ? 0.652 -6.071 -13.124 1.00 83.81 149 GLY A CA 1
ATOM 1200 C C . GLY A 1 149 ? -0.548 -6.997 -12.967 1.00 83.81 149 GLY A C 1
ATOM 1201 O O . GLY A 1 149 ? -1.014 -7.261 -11.859 1.00 83.81 149 GLY A O 1
ATOM 1202 N N . TYR A 1 150 ? -1.044 -7.512 -14.090 1.00 84.69 150 TYR A N 1
ATOM 1203 C CA . TYR A 1 150 ? -2.102 -8.527 -14.118 1.00 84.69 150 TYR A CA 1
ATOM 1204 C C . TYR A 1 150 ? -1.891 -9.574 -15.215 1.00 84.69 150 TYR A C 1
ATOM 1206 O O . TYR A 1 150 ? -1.212 -9.316 -16.209 1.00 84.69 150 TYR A O 1
ATOM 1214 N N . ILE A 1 151 ? -2.520 -10.738 -15.065 1.00 82.31 151 ILE A N 1
ATOM 1215 C CA . ILE A 1 151 ? -2.624 -11.776 -16.104 1.00 82.31 151 ILE A CA 1
ATOM 1216 C C . ILE A 1 151 ? -4.059 -11.898 -16.622 1.00 82.31 151 ILE A C 1
ATOM 1218 O O . ILE A 1 151 ? -5.008 -11.578 -15.912 1.00 82.31 151 ILE A O 1
ATOM 1222 N N . ASP A 1 152 ? -4.243 -12.376 -17.854 1.00 74.50 152 ASP A N 1
ATOM 1223 C CA . ASP A 1 152 ? -5.592 -12.737 -18.307 1.00 74.50 152 ASP A CA 1
ATOM 1224 C C . ASP A 1 152 ? -6.136 -13.905 -17.469 1.00 74.50 152 ASP A C 1
ATOM 1226 O O . ASP A 1 152 ? -5.395 -14.805 -17.069 1.00 74.50 152 ASP A O 1
ATOM 1230 N N . ASP A 1 153 ? -7.453 -13.925 -17.270 1.00 67.06 153 ASP A N 1
ATOM 1231 C CA . ASP A 1 153 ? -8.157 -15.106 -16.777 1.00 67.06 153 ASP A CA 1
ATOM 1232 C C . ASP A 1 153 ? -7.970 -16.261 -17.772 1.00 67.06 153 ASP A C 1
ATOM 1234 O O . ASP A 1 153 ? -8.475 -16.217 -18.896 1.00 67.06 153 ASP A O 1
ATOM 1238 N N . ILE A 1 154 ? -7.246 -17.293 -17.334 1.00 54.09 154 ILE A N 1
ATOM 1239 C CA . ILE A 1 154 ? -6.849 -18.470 -18.124 1.00 54.09 154 ILE A CA 1
ATOM 1240 C C . ILE A 1 154 ? -8.079 -19.212 -18.687 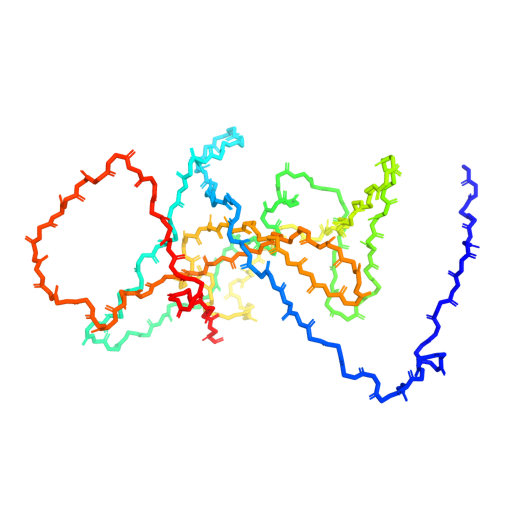1.00 54.09 154 ILE A C 1
ATOM 1242 O O . ILE A 1 154 ? -7.974 -19.923 -19.685 1.00 54.09 154 ILE A O 1
ATOM 1246 N N . ASN A 1 155 ? -9.263 -19.017 -18.092 1.00 53.47 155 ASN A N 1
ATOM 1247 C CA . ASN A 1 155 ? -10.512 -19.646 -18.522 1.00 53.47 155 ASN A CA 1
ATOM 1248 C C . ASN A 1 155 ? -11.271 -18.857 -19.604 1.00 53.47 155 ASN A C 1
ATOM 1250 O O . ASN A 1 155 ? -12.290 -19.342 -20.104 1.00 53.47 155 ASN A O 1
ATOM 1254 N N . LYS A 1 156 ? -10.821 -17.654 -19.991 1.00 51.72 156 LYS A N 1
ATOM 1255 C CA . LYS A 1 156 ? -11.434 -16.908 -21.099 1.00 51.72 156 LYS A CA 1
ATOM 1256 C C . LYS A 1 156 ? -10.843 -17.377 -22.434 1.00 51.72 156 LYS A C 1
ATOM 1258 O O . LYS A 1 156 ? -9.636 -17.257 -22.630 1.00 51.72 156 LYS A O 1
ATOM 1263 N N . PRO A 1 157 ? -11.662 -17.877 -23.381 1.00 38.06 157 PRO A N 1
ATOM 1264 C CA . PRO A 1 157 ? -11.155 -18.345 -24.665 1.00 38.06 157 PRO A CA 1
ATOM 1265 C C . PRO A 1 157 ? -10.505 -17.197 -25.443 1.00 38.06 157 PRO A C 1
ATOM 1267 O O . PRO A 1 157 ? -11.050 -16.093 -25.510 1.00 38.06 157 PRO A O 1
ATOM 1270 N N . THR A 1 158 ? -9.354 -17.485 -26.054 1.00 46.66 158 THR A N 1
ATOM 1271 C CA . THR A 1 158 ? -8.447 -16.535 -26.717 1.00 46.66 158 THR A CA 1
ATOM 1272 C C . THR A 1 158 ? -9.008 -15.977 -28.035 1.00 46.66 158 THR A C 1
ATOM 1274 O O . THR A 1 158 ? -8.445 -16.159 -29.113 1.00 46.66 158 THR A O 1
ATOM 1277 N N . GLY A 1 159 ? -10.145 -15.287 -27.967 1.00 36.50 159 GLY A N 1
ATOM 1278 C CA . GLY A 1 159 ? -10.726 -14.545 -29.079 1.00 36.50 159 GLY A CA 1
ATOM 1279 C C . GLY A 1 159 ? -10.082 -13.169 -29.197 1.00 36.50 159 GLY A C 1
ATOM 1280 O O . GLY A 1 159 ? -10.381 -12.274 -28.408 1.00 36.50 159 GLY A O 1
ATOM 1281 N N . SER A 1 160 ? -9.234 -12.975 -30.207 1.00 38.34 160 SER A N 1
ATOM 1282 C CA . SER A 1 160 ? -8.607 -11.693 -30.548 1.00 38.34 160 SER A CA 1
ATOM 1283 C C . SER A 1 160 ? -9.620 -10.683 -31.106 1.00 38.34 160 SER A C 1
ATOM 1285 O O . SER A 1 160 ? -9.619 -10.329 -32.283 1.00 38.34 160 SER A O 1
ATOM 1287 N N . LYS A 1 161 ? -10.499 -10.178 -30.237 1.00 31.20 161 LYS A N 1
ATOM 1288 C CA . LYS A 1 161 ? -11.384 -9.053 -30.536 1.00 31.20 161 LYS A CA 1
ATOM 1289 C C . LYS A 1 161 ? -11.402 -8.107 -29.347 1.00 31.20 161 LYS A C 1
ATOM 1291 O O . LYS A 1 161 ? -12.003 -8.399 -28.317 1.00 31.20 161 LYS A O 1
ATOM 1296 N N . LEU A 1 162 ? -10.736 -6.965 -29.507 1.00 32.66 162 LEU A N 1
ATOM 1297 C CA . LEU A 1 162 ? -10.711 -5.888 -28.522 1.00 32.66 162 LEU A CA 1
ATOM 1298 C C . LEU A 1 162 ? -12.085 -5.198 -28.534 1.00 32.66 162 LEU A C 1
ATOM 1300 O O . LEU A 1 162 ? -12.303 -4.197 -29.209 1.00 32.66 162 LEU A O 1
ATOM 1304 N N . VAL A 1 163 ? -13.053 -5.818 -27.856 1.00 28.64 163 VAL A N 1
ATOM 1305 C CA . VAL A 1 163 ? -14.399 -5.273 -27.682 1.00 28.64 163 VAL A CA 1
ATOM 1306 C C . VAL A 1 163 ? -14.328 -4.246 -26.562 1.00 28.64 163 VAL A C 1
ATOM 1308 O O . VAL A 1 163 ? -14.348 -4.603 -25.385 1.00 28.64 163 VAL A O 1
ATOM 1311 N N . ILE A 1 164 ? -14.251 -2.971 -26.937 1.00 32.69 164 ILE A N 1
ATOM 1312 C CA . ILE A 1 164 ? -14.483 -1.864 -26.010 1.00 32.69 164 ILE A CA 1
ATOM 1313 C C . ILE A 1 164 ? -15.944 -1.976 -25.559 1.00 32.69 164 ILE A C 1
ATOM 1315 O O . ILE A 1 164 ? -16.861 -1.700 -26.329 1.00 32.69 164 ILE A O 1
ATOM 1319 N N . ARG A 1 165 ? -16.162 -2.457 -24.333 1.00 33.97 165 ARG A N 1
ATOM 1320 C CA . ARG A 1 165 ? -17.456 -2.373 -23.653 1.00 33.97 165 ARG A CA 1
ATOM 1321 C C . ARG A 1 165 ? -17.452 -1.079 -22.847 1.00 33.97 165 ARG A C 1
ATOM 1323 O O . ARG A 1 165 ? -16.478 -0.803 -22.159 1.00 33.97 165 ARG A O 1
ATOM 1330 N N . GLU A 1 166 ? -18.527 -0.302 -22.922 1.00 34.25 166 GLU A N 1
ATOM 1331 C CA . GLU A 1 166 ? -18.636 1.041 -22.316 1.00 34.25 166 GLU A CA 1
ATOM 1332 C C . GLU A 1 166 ? -18.739 1.042 -20.775 1.00 34.25 166 GLU A C 1
ATOM 1334 O O . GLU A 1 166 ? -19.024 2.066 -20.162 1.00 34.25 166 GLU A O 1
ATOM 1339 N N . GLN A 1 167 ? -18.511 -0.102 -20.132 1.00 35.31 167 GLN A N 1
ATOM 1340 C CA . GLN A 1 167 ? -18.467 -0.249 -18.682 1.00 35.31 167 GLN A CA 1
ATOM 1341 C C . GLN A 1 167 ? -17.047 -0.647 -18.286 1.00 35.31 167 GLN A C 1
ATOM 1343 O O . GLN A 1 167 ? -16.473 -1.565 -18.876 1.00 35.31 167 GLN A O 1
ATOM 1348 N N . GLY A 1 168 ? -16.479 0.085 -17.323 1.00 40.28 168 GLY A N 1
ATOM 1349 C CA . GLY A 1 168 ? -15.101 -0.094 -16.869 1.00 40.28 168 GLY A CA 1
ATOM 1350 C C . GLY A 1 168 ? -14.804 -1.540 -16.470 1.00 40.28 168 GLY A C 1
ATOM 1351 O O . GLY A 1 168 ? -15.673 -2.251 -15.971 1.00 40.28 168 GLY A O 1
ATOM 1352 N N . TYR A 1 169 ? -13.571 -1.981 -16.716 1.00 48.69 169 TYR A N 1
ATOM 1353 C CA . TYR A 1 169 ? -13.152 -3.343 -16.403 1.00 48.69 169 TYR A CA 1
ATOM 1354 C C . TYR A 1 169 ? -13.153 -3.584 -14.887 1.00 48.69 169 TYR A C 1
ATOM 1356 O O . TYR A 1 169 ? -12.214 -3.187 -14.199 1.00 48.69 169 TYR A O 1
ATOM 1364 N N . ASP A 1 170 ? -14.139 -4.336 -14.395 1.00 52.50 170 ASP A N 1
ATOM 1365 C CA . ASP A 1 170 ? -14.007 -5.087 -13.145 1.00 52.50 170 ASP A CA 1
ATOM 1366 C C . ASP A 1 170 ? -12.960 -6.190 -13.356 1.00 52.50 170 ASP A C 1
ATOM 1368 O O . ASP A 1 170 ? -13.252 -7.309 -13.793 1.00 52.50 170 ASP A O 1
ATOM 1372 N N . MET A 1 171 ? -11.696 -5.850 -13.104 1.00 60.62 171 MET A N 1
ATOM 1373 C CA . MET A 1 171 ? -10.606 -6.815 -13.115 1.00 60.62 171 MET A CA 1
ATOM 1374 C C . MET A 1 171 ? -10.711 -7.710 -11.871 1.00 60.62 171 MET A C 1
ATOM 1376 O O . MET A 1 171 ? -10.785 -7.188 -10.756 1.00 60.62 171 MET A O 1
ATOM 1380 N N . PRO A 1 172 ? -10.701 -9.049 -12.008 1.00 62.78 172 PRO A N 1
ATOM 1381 C CA . PRO A 1 172 ? -10.753 -9.928 -10.849 1.00 62.78 172 PRO A CA 1
ATOM 1382 C C . PRO A 1 172 ? -9.547 -9.699 -9.929 1.00 62.78 172 PRO A C 1
ATOM 1384 O O . PRO A 1 172 ? -8.401 -9.720 -10.373 1.00 62.78 172 PRO A O 1
ATOM 1387 N N . LEU A 1 173 ? -9.783 -9.577 -8.621 1.00 62.91 173 LEU A N 1
ATOM 1388 C CA . LEU A 1 173 ? -8.706 -9.514 -7.619 1.00 62.91 173 LEU A CA 1
ATOM 1389 C C . LEU A 1 173 ? -7.755 -10.724 -7.698 1.00 62.91 173 LEU A C 1
ATOM 1391 O O . LEU A 1 173 ? -6.576 -10.603 -7.399 1.00 62.91 173 LEU A O 1
ATOM 1395 N N . GLY A 1 174 ? -8.241 -11.879 -8.167 1.00 67.81 174 GLY A N 1
ATOM 1396 C CA . GLY A 1 174 ? -7.421 -13.074 -8.392 1.00 67.81 174 GLY A CA 1
ATOM 1397 C C . GLY A 1 174 ? -6.465 -13.012 -9.593 1.00 67.81 174 GLY A C 1
ATOM 1398 O O . GLY A 1 174 ? -5.696 -13.950 -9.770 1.00 67.81 174 GLY A O 1
ATOM 1399 N N . THR A 1 175 ? -6.504 -11.962 -10.426 1.00 75.94 175 THR A N 1
ATOM 1400 C CA . THR A 1 175 ? -5.605 -11.813 -11.590 1.00 75.94 175 THR A CA 1
ATOM 1401 C C . THR A 1 175 ? -4.467 -10.809 -11.391 1.00 75.94 175 THR A C 1
ATOM 1403 O O . THR A 1 175 ? -3.634 -10.673 -12.286 1.00 75.94 175 THR A O 1
ATOM 1406 N N . THR A 1 176 ? -4.406 -10.102 -10.257 1.00 79.31 176 THR A N 1
ATOM 1407 C CA . THR A 1 176 ? -3.304 -9.171 -9.955 1.00 79.31 176 THR A CA 1
ATOM 1408 C C . THR A 1 176 ? -2.029 -9.910 -9.569 1.00 79.31 176 THR A C 1
ATOM 1410 O O . THR A 1 176 ? -2.087 -10.916 -8.862 1.00 79.31 176 THR A O 1
ATOM 1413 N N . LEU A 1 177 ? -0.879 -9.369 -9.965 1.00 78.00 177 LEU A N 1
ATOM 1414 C CA . LEU A 1 177 ? 0.437 -9.849 -9.564 1.00 78.00 177 LEU A CA 1
ATOM 1415 C C . LEU A 1 177 ? 1.135 -8.844 -8.643 1.00 78.00 177 LEU A C 1
ATOM 1417 O O . LEU A 1 177 ? 1.161 -7.645 -8.921 1.00 78.00 177 LEU A O 1
ATOM 1421 N N . GLU A 1 178 ? 1.758 -9.391 -7.604 1.00 82.31 178 GLU A N 1
ATOM 1422 C CA . GLU A 1 178 ? 2.875 -8.795 -6.874 1.00 82.31 178 GLU A CA 1
ATOM 1423 C C . GLU A 1 178 ? 4.141 -9.492 -7.386 1.00 82.31 178 GLU A C 1
ATOM 1425 O O . GLU A 1 178 ? 4.197 -10.727 -7.401 1.00 82.31 178 GLU A O 1
ATOM 1430 N N . ILE A 1 179 ? 5.150 -8.738 -7.814 1.00 74.81 179 ILE A N 1
ATOM 1431 C CA . ILE A 1 179 ? 6.402 -9.294 -8.329 1.00 74.81 179 ILE A CA 1
ATOM 1432 C C . ILE A 1 179 ? 7.526 -9.062 -7.308 1.00 74.81 179 ILE A C 1
ATOM 1434 O O . ILE A 1 179 ? 7.510 -8.132 -6.496 1.00 74.81 179 ILE A O 1
ATOM 1438 N N . LYS A 1 180 ? 8.473 -10.004 -7.267 1.00 76.88 180 LYS A N 1
ATOM 1439 C CA . LYS A 1 180 ? 9.643 -9.992 -6.385 1.00 76.88 180 LYS A CA 1
ATOM 1440 C C . LYS A 1 180 ? 10.866 -10.451 -7.178 1.00 76.88 180 LYS A C 1
ATOM 1442 O O . LYS A 1 180 ? 10.772 -11.421 -7.931 1.00 76.88 180 LYS A O 1
ATOM 1447 N N . THR A 1 181 ? 11.983 -9.745 -7.002 1.00 62.84 181 THR A N 1
ATOM 1448 C CA . THR A 1 181 ? 13.275 -9.958 -7.685 1.00 62.84 181 THR A CA 1
ATOM 1449 C C . THR A 1 181 ? 14.394 -10.195 -6.686 1.00 62.84 181 THR A C 1
ATOM 1451 O O . THR A 1 181 ? 14.439 -9.397 -5.722 1.00 62.84 181 THR A O 1
#

pLDDT: mean 74.42, std 16.52, range [28.64, 95.31]

Radius of gyration: 20.37 Å; Cα contacts (8 Å, |Δi|>4): 247; chains: 1; bounding box: 48×42×56 Å